Protein AF-A0AAE5H2U1-F1 (afdb_monomer)

pLDDT: mean 84.56, std 8.72, range [48.97, 95.12]

Secondary structure (DSSP, 8-state):
--HHHHHHHHHHHHHHHHHHHHHHHHHHHH-TTS-HHHHHHHHHHHHHHHHHHHHHHHHHHHHHHHHHHHHHHHTT------HHHHHHHHHHHHHHHHHGGG--HHHHHHHHGGGTT-HHHHHHHHHHHHHTT-TTHHHHH---HHHHHHHHHHHHHHHHHHHHHS-GGG--HHHHHHHHHHS---

Organism: Clostridium beijerinckii (NCBI:txid1520)

Solvent-accessible surface area (backbone atoms only — not comparable to full-atom values): 10457 Å² total; per-residue (Å²): 135,54,63,68,57,54,47,50,50,48,50,50,53,50,50,52,52,36,52,51,51,50,52,54,42,51,54,49,69,70,39,88,89,54,56,72,72,56,36,53,53,52,44,52,50,56,51,58,70,44,44,64,59,40,53,50,50,43,53,50,48,48,48,46,46,52,53,50,46,51,49,64,56,58,76,30,64,80,53,76,84,45,75,69,45,54,51,51,51,53,52,41,54,51,48,44,74,73,51,50,57,77,54,49,59,68,59,51,39,63,59,46,56,87,38,75,54,26,52,70,59,47,52,51,50,52,54,52,41,58,73,50,67,38,68,57,55,60,78,66,66,47,76,61,64,62,65,50,52,44,48,55,46,51,54,42,47,51,45,44,48,58,25,50,72,44,62,60,88,73,34,51,60,64,59,42,54,54,51,58,66,72,53,75,90,124

Mean predicted aligned error: 8.65 Å

Sequence (186 aa):
MGYKDQLKQILTQFNLLKDTLKKKIDEISLSQKYSEEYKIELIKKAKEECKATQEQLTNEALKVIEEAKNAILGEKTNASKDQSFDLKLNNTLKILEMVGADLDVEELNSLVQPFKDDYYTLKILRVIFAKGMIKGINEIFGYDTIDSRIKVLDELGRTISHAFFGDIENANTLQVSIALNYISEV

Radius of gyration: 25.33 Å; Cα contacts (8 Å, |Δi|>4): 131; chains: 1; bounding box: 60×33×70 Å

Nearest PDB structures (foldseek):
  6z0c-assembly1_A  TM=2.656E-01  e=3.505E+00  Escherichia coli

Structure (mmCIF, N/CA/C/O backbone):
data_AF-A0AAE5H2U1-F1
#
_entry.id   AF-A0AAE5H2U1-F1
#
loop_
_atom_site.group_PDB
_atom_site.id
_atom_site.type_symbol
_atom_site.label_atom_id
_atom_site.label_alt_id
_atom_site.label_comp_id
_atom_site.label_asym_id
_atom_site.label_entity_id
_atom_site.label_seq_id
_atom_site.pdbx_PDB_ins_code
_atom_site.Cartn_x
_atom_site.Cartn_y
_atom_site.Cartn_z
_atom_site.occupancy
_atom_site.B_iso_or_equiv
_atom_site.auth_seq_id
_atom_site.auth_comp_id
_atom_site.auth_asym_id
_atom_site.auth_atom_id
_atom_site.pdbx_PDB_model_num
ATOM 1 N N . MET A 1 1 ? -2.542 -17.216 -3.509 1.00 59.28 1 MET A N 1
ATOM 2 C CA . MET A 1 1 ? -3.536 -16.173 -3.181 1.00 59.28 1 MET A CA 1
ATOM 3 C C . MET A 1 1 ? -2.912 -14.853 -3.589 1.00 59.28 1 MET A C 1
ATOM 5 O O . MET A 1 1 ? -1.756 -14.657 -3.235 1.00 59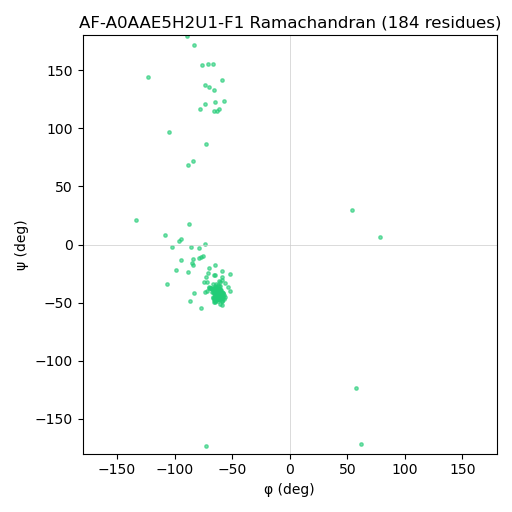.28 1 MET A O 1
ATOM 9 N N . GLY A 1 2 ? -3.580 -14.031 -4.400 1.00 83.00 2 GLY A N 1
ATOM 10 C CA . GLY A 1 2 ? -2.995 -12.761 -4.850 1.00 83.00 2 GLY A CA 1
ATOM 11 C C . GLY A 1 2 ? -2.917 -11.744 -3.707 1.00 83.00 2 GLY A C 1
ATOM 12 O O . GLY A 1 2 ? -3.716 -11.810 -2.771 1.00 83.00 2 GLY A O 1
ATOM 13 N N . TYR A 1 3 ? -2.000 -10.774 -3.787 1.00 87.62 3 TYR A N 1
ATOM 14 C CA . TYR A 1 3 ? -1.877 -9.693 -2.790 1.00 87.62 3 TYR A CA 1
ATOM 15 C C . TYR A 1 3 ? -3.197 -8.914 -2.632 1.00 87.62 3 TYR A C 1
ATOM 17 O O . TYR A 1 3 ? -3.560 -8.509 -1.531 1.00 87.62 3 TYR A O 1
ATOM 25 N N . LYS A 1 4 ? -3.979 -8.771 -3.713 1.00 89.25 4 LYS A N 1
ATOM 26 C CA . LYS A 1 4 ? -5.314 -8.152 -3.689 1.00 89.25 4 LYS A CA 1
ATOM 27 C C . LYS A 1 4 ? -6.288 -8.906 -2.781 1.00 89.25 4 LYS A C 1
ATOM 29 O O . LYS A 1 4 ? -7.047 -8.276 -2.047 1.00 89.25 4 LYS A O 1
ATOM 34 N N . ASP A 1 5 ? -6.260 -10.236 -2.802 1.00 90.69 5 ASP A N 1
ATOM 35 C CA . ASP A 1 5 ? -7.128 -11.062 -1.956 1.00 90.69 5 ASP A CA 1
ATOM 36 C C . ASP A 1 5 ? -6.695 -11.011 -0.493 1.00 90.69 5 ASP A C 1
ATOM 38 O O . ASP A 1 5 ? -7.544 -10.893 0.389 1.00 90.69 5 ASP A O 1
ATOM 42 N N . GLN A 1 6 ? -5.385 -11.023 -0.233 1.00 92.56 6 GLN A N 1
ATOM 43 C CA . GLN A 1 6 ? -4.840 -10.838 1.115 1.00 92.56 6 GLN A CA 1
ATOM 44 C C . GLN A 1 6 ? -5.267 -9.484 1.699 1.00 92.56 6 GLN A C 1
ATOM 46 O O . GLN A 1 6 ? -5.803 -9.421 2.803 1.00 92.56 6 GLN A O 1
ATOM 51 N N . LEU A 1 7 ? -5.143 -8.399 0.929 1.00 92.94 7 LEU A N 1
ATOM 52 C CA . LEU A 1 7 ? -5.573 -7.069 1.366 1.00 92.94 7 LEU A CA 1
ATOM 53 C C . LEU A 1 7 ? -7.090 -6.981 1.596 1.00 92.94 7 LEU A C 1
ATOM 55 O O . LEU A 1 7 ? -7.529 -6.333 2.546 1.00 92.94 7 LEU A O 1
ATOM 59 N N . LYS A 1 8 ? -7.909 -7.661 0.780 1.00 93.06 8 LYS A N 1
ATOM 60 C CA . LYS A 1 8 ? -9.362 -7.769 1.013 1.00 93.06 8 LYS A CA 1
ATOM 61 C C . LYS A 1 8 ? -9.685 -8.517 2.308 1.00 93.06 8 LYS A C 1
ATOM 63 O O . LYS A 1 8 ? -10.607 -8.120 3.024 1.00 93.06 8 LYS A O 1
ATOM 68 N N . GLN A 1 9 ? -8.945 -9.578 2.624 1.00 94.19 9 GLN A N 1
ATOM 69 C CA . GLN A 1 9 ? -9.107 -10.306 3.884 1.00 94.19 9 GLN A CA 1
ATOM 70 C C . GLN A 1 9 ? -8.757 -9.426 5.082 1.00 94.19 9 GLN A C 1
ATOM 72 O O . GLN A 1 9 ? -9.558 -9.332 6.011 1.00 94.19 9 GLN A O 1
ATOM 77 N N . ILE A 1 10 ? -7.631 -8.713 5.024 1.00 94.94 10 ILE A N 1
ATOM 78 C CA . ILE A 1 10 ? -7.216 -7.784 6.081 1.00 94.94 10 ILE A CA 1
ATOM 79 C C . ILE A 1 10 ? -8.256 -6.668 6.259 1.00 94.94 10 ILE A C 1
ATOM 81 O O . ILE A 1 10 ? -8.661 -6.371 7.382 1.00 94.94 10 ILE A O 1
ATOM 85 N N . LEU A 1 11 ? -8.778 -6.099 5.165 1.00 94.56 11 LEU A N 1
ATOM 86 C CA . LEU A 1 11 ? -9.855 -5.105 5.224 1.00 94.56 11 LEU A CA 1
ATOM 87 C C . LEU A 1 11 ? -11.130 -5.668 5.870 1.00 94.56 11 LEU A C 1
ATOM 89 O O . LEU A 1 11 ? -11.796 -4.978 6.640 1.00 94.56 11 LEU A O 1
ATOM 93 N N . THR A 1 12 ? -11.469 -6.924 5.580 1.00 95.06 12 THR A N 1
ATOM 94 C CA . THR A 1 12 ? -12.619 -7.603 6.193 1.00 95.06 12 THR A CA 1
ATOM 95 C C . THR A 1 12 ? -12.417 -7.765 7.699 1.00 95.06 12 THR A C 1
ATOM 97 O O . THR A 1 12 ? -13.312 -7.436 8.473 1.00 95.06 12 THR A O 1
ATOM 100 N N . GLN A 1 13 ? -11.232 -8.202 8.131 1.00 95.00 13 GLN A N 1
ATOM 101 C CA . GLN A 1 13 ? -10.885 -8.323 9.550 1.00 95.00 13 GLN A CA 1
ATOM 102 C C . GLN A 1 13 ? -10.908 -6.966 10.266 1.00 95.00 13 GLN A C 1
ATOM 104 O O . GLN A 1 13 ? -11.438 -6.862 11.371 1.00 95.00 13 GLN A O 1
ATOM 109 N N . PHE A 1 14 ? -10.412 -5.911 9.617 1.00 94.75 14 PHE A N 1
ATOM 110 C CA . PHE A 1 14 ? -10.460 -4.553 10.152 1.00 94.75 14 PHE A CA 1
ATOM 111 C C . PHE A 1 14 ? -11.902 -4.049 10.315 1.00 94.75 14 PHE A C 1
ATOM 113 O O . PHE A 1 14 ? -12.247 -3.490 11.355 1.00 94.75 14 PHE A O 1
ATOM 120 N N . ASN A 1 15 ? -12.773 -4.283 9.327 1.00 93.94 15 ASN A N 1
ATOM 121 C CA . ASN A 1 15 ? -14.193 -3.930 9.434 1.00 93.94 15 ASN A CA 1
ATOM 122 C C . ASN A 1 15 ? -14.888 -4.701 10.568 1.00 93.94 15 ASN A C 1
ATOM 124 O O . ASN A 1 15 ? -15.653 -4.107 11.319 1.00 93.94 15 ASN A O 1
ATOM 128 N N . LEU A 1 16 ? -14.576 -5.988 10.755 1.00 94.69 16 LEU A N 1
ATOM 129 C CA . LEU A 1 16 ? -15.099 -6.768 11.882 1.00 94.69 16 LEU A CA 1
ATOM 130 C C . LEU A 1 16 ? -14.647 -6.205 13.237 1.00 94.69 16 LEU A C 1
ATOM 132 O O . LEU A 1 16 ? -15.455 -6.123 14.165 1.00 94.69 16 LEU A O 1
ATOM 136 N N . LEU A 1 17 ? -13.380 -5.794 13.355 1.00 93.75 17 LEU A N 1
ATOM 137 C CA . LEU A 1 17 ? -12.856 -5.139 14.557 1.00 93.75 17 LEU A CA 1
ATOM 138 C C . LEU A 1 17 ? -13.599 -3.823 14.830 1.00 93.75 17 LEU A C 1
ATOM 140 O O . LEU A 1 17 ? -14.057 -3.594 15.950 1.00 93.75 17 LEU A O 1
ATOM 144 N N . LYS A 1 18 ? -13.785 -3.000 13.790 1.00 93.38 18 LYS A N 1
ATOM 145 C CA . LYS A 1 18 ? -14.539 -1.742 13.848 1.00 93.38 18 LYS A CA 1
ATOM 146 C C . LYS A 1 18 ? -15.987 -1.958 14.298 1.00 93.38 18 LYS A C 1
ATOM 148 O O . LYS A 1 18 ? -16.446 -1.279 15.214 1.00 93.38 18 LYS A O 1
ATOM 153 N N . ASP A 1 19 ? -16.693 -2.914 13.701 1.00 93.38 19 ASP A N 1
ATOM 154 C CA . ASP A 1 19 ? -18.086 -3.221 14.040 1.00 93.38 19 ASP A CA 1
ATOM 155 C C . ASP A 1 19 ? -18.224 -3.768 15.465 1.00 93.38 19 ASP A C 1
ATOM 157 O O . ASP A 1 19 ? -19.176 -3.440 16.176 1.00 93.38 19 ASP A O 1
ATOM 161 N N . THR A 1 20 ? -17.263 -4.583 15.904 1.00 93.25 20 THR A N 1
ATOM 162 C CA . THR A 1 20 ? -17.228 -5.125 17.269 1.00 93.25 20 THR A CA 1
ATOM 163 C C . THR A 1 20 ? -17.025 -4.017 18.293 1.00 93.25 20 THR A C 1
ATOM 165 O O . THR A 1 20 ? -17.753 -3.961 19.287 1.00 93.25 20 THR A O 1
ATOM 168 N N . LEU A 1 21 ? -16.083 -3.102 18.043 1.00 93.38 21 LEU A N 1
ATOM 169 C CA . LEU A 1 21 ? -15.889 -1.948 18.910 1.00 93.38 21 LEU A CA 1
ATOM 170 C C . LEU A 1 21 ? -17.143 -1.074 18.943 1.00 93.38 21 LEU A C 1
ATOM 172 O O . LEU A 1 21 ? -17.578 -0.699 20.026 1.00 93.38 21 LEU A O 1
ATOM 176 N N . LYS A 1 22 ? -17.744 -0.788 17.784 1.00 93.06 22 LYS A N 1
ATOM 177 C CA . LYS A 1 22 ? -18.948 0.041 17.703 1.00 93.06 22 LYS A CA 1
ATOM 178 C C . LYS A 1 22 ? -20.088 -0.533 18.545 1.00 93.06 22 LYS A C 1
ATOM 180 O O . LYS A 1 22 ? -20.652 0.184 19.359 1.00 93.06 22 LYS A O 1
ATOM 185 N N . LYS A 1 23 ? -20.353 -1.840 18.439 1.00 92.88 23 LYS A N 1
ATOM 186 C CA . LYS A 1 23 ? -21.348 -2.522 19.286 1.00 92.88 23 LYS A CA 1
ATOM 187 C C . LYS A 1 23 ? -21.030 -2.387 20.775 1.00 92.88 23 LYS A C 1
ATOM 189 O O . LYS A 1 23 ? -21.919 -2.081 21.560 1.00 92.88 23 LYS A O 1
ATOM 194 N N . LYS A 1 24 ? -19.764 -2.571 21.161 1.00 91.88 24 LYS A N 1
ATOM 195 C CA . LYS A 1 24 ? -19.321 -2.436 22.557 1.00 91.88 24 LYS A CA 1
ATOM 196 C C . LYS A 1 24 ? -19.498 -1.004 23.076 1.00 91.88 24 LYS A C 1
ATOM 198 O O . LYS A 1 24 ? -19.903 -0.818 24.219 1.00 91.88 24 LYS A O 1
ATOM 203 N N . ILE A 1 25 ? -19.228 0.000 22.243 1.00 91.56 25 ILE A N 1
ATOM 204 C CA . ILE A 1 25 ? -19.464 1.412 22.566 1.00 91.56 25 ILE A CA 1
ATOM 205 C C . ILE A 1 25 ? -20.963 1.679 22.717 1.00 91.56 25 ILE A C 1
ATOM 207 O O . ILE A 1 25 ? -21.364 2.226 23.739 1.00 91.56 25 ILE A O 1
ATOM 211 N N . ASP A 1 26 ? -21.789 1.223 21.773 1.00 91.81 26 ASP A N 1
ATOM 212 C CA . ASP A 1 26 ? -23.246 1.382 21.826 1.00 91.81 26 ASP A CA 1
ATOM 213 C C . ASP A 1 26 ? -23.837 0.745 23.103 1.00 91.81 26 ASP A C 1
ATOM 215 O O . ASP A 1 26 ? -24.669 1.354 23.779 1.00 91.81 26 ASP A O 1
ATOM 219 N N . GLU A 1 27 ? -23.362 -0.443 23.497 1.00 92.06 27 GLU A N 1
ATOM 220 C CA . GLU A 1 27 ? -23.742 -1.112 24.752 1.00 92.06 27 GLU A CA 1
ATOM 221 C C . GLU A 1 27 ? -23.362 -0.298 26.001 1.00 92.06 27 GLU A C 1
ATOM 223 O O . GLU A 1 27 ? -24.161 -0.184 26.937 1.00 92.06 27 GLU A O 1
ATOM 228 N N . ILE A 1 28 ? -22.162 0.293 26.026 1.00 90.56 28 ILE A N 1
ATOM 229 C CA . ILE A 1 28 ? -21.710 1.156 27.129 1.00 90.56 28 ILE A CA 1
ATOM 230 C C . ILE A 1 28 ? -22.553 2.437 27.183 1.00 90.56 28 ILE A C 1
ATOM 232 O O . ILE A 1 28 ? -23.012 2.826 28.260 1.00 90.56 28 ILE A O 1
ATOM 236 N N . SER A 1 29 ? -22.794 3.073 26.035 1.00 87.88 29 SER A N 1
ATOM 237 C CA . SER A 1 29 ? -23.540 4.329 25.922 1.00 87.88 29 SER A CA 1
ATOM 238 C C . SER A 1 29 ? -25.001 4.181 26.352 1.00 87.88 29 SER A C 1
ATOM 240 O O . SER A 1 29 ? -25.511 5.027 27.092 1.00 87.88 29 SER A O 1
ATOM 242 N N . LEU A 1 30 ? -25.659 3.085 25.954 1.00 90.88 30 LEU A N 1
ATOM 243 C CA . LEU A 1 30 ? -27.058 2.787 26.291 1.00 90.88 30 LEU A CA 1
ATOM 244 C C . LEU A 1 30 ? -27.247 2.237 27.715 1.00 90.88 30 LEU A C 1
ATOM 246 O O . LEU A 1 30 ? -28.376 2.164 28.206 1.00 90.88 30 LEU A O 1
ATOM 250 N N . SER A 1 31 ? -26.168 1.858 28.404 1.00 86.75 31 SER A N 1
ATOM 251 C CA . SER A 1 31 ? -26.242 1.342 29.769 1.00 86.75 31 SER A CA 1
ATOM 252 C C . SER A 1 31 ? -26.736 2.410 30.750 1.00 86.75 31 SER A C 1
ATOM 254 O O . SER A 1 31 ? -26.108 3.451 30.942 1.00 86.75 31 SER A O 1
ATOM 256 N N . GLN A 1 32 ? -27.829 2.118 31.456 1.00 85.69 32 GLN A N 1
ATOM 257 C CA . GLN A 1 32 ? -28.314 2.940 32.576 1.00 85.69 32 GLN A CA 1
ATOM 258 C C . GLN A 1 32 ? -27.536 2.697 33.882 1.00 85.69 32 GLN A C 1
ATOM 260 O O . GLN A 1 32 ? -27.812 3.331 34.895 1.00 85.69 32 GLN A O 1
ATOM 265 N N . LYS A 1 33 ? -26.577 1.761 33.885 1.00 83.31 33 LYS A N 1
ATOM 266 C CA . LYS A 1 33 ? -25.847 1.341 35.094 1.00 83.31 33 LYS A CA 1
ATOM 267 C C . LYS A 1 33 ? -24.665 2.245 35.449 1.00 83.31 33 LYS A C 1
ATOM 269 O O . LYS A 1 33 ? -24.102 2.092 36.528 1.00 83.31 33 LYS A O 1
ATOM 274 N N . TYR A 1 34 ? -24.256 3.129 34.543 1.00 85.31 34 TYR A N 1
ATOM 275 C CA . TYR A 1 34 ? -23.007 3.880 34.640 1.00 85.31 34 TYR A CA 1
ATOM 276 C C . TYR A 1 34 ? -23.262 5.384 34.584 1.00 85.31 34 TYR A C 1
ATOM 278 O O . TYR A 1 34 ? -24.139 5.833 33.845 1.00 85.31 34 TYR A O 1
ATOM 286 N N . SER A 1 35 ? -22.473 6.157 35.335 1.00 88.62 35 SER A N 1
ATOM 287 C CA . SER A 1 35 ? -22.395 7.607 35.146 1.00 88.62 35 SER A CA 1
ATOM 288 C C . SER A 1 35 ? -21.762 7.930 33.791 1.00 88.62 35 SER A C 1
ATOM 290 O O . SER A 1 35 ? -20.991 7.134 33.251 1.00 88.62 35 SER A O 1
ATOM 292 N N . GLU A 1 36 ? -22.057 9.109 33.248 1.00 88.38 36 GLU A N 1
ATOM 293 C CA . GLU A 1 36 ? -21.507 9.540 31.956 1.00 88.38 36 GLU A CA 1
ATOM 294 C C . GLU A 1 36 ? -19.970 9.591 31.956 1.00 88.38 36 GLU A C 1
ATOM 296 O O . GLU A 1 36 ? -19.332 9.138 31.009 1.00 88.38 36 GLU A O 1
ATOM 301 N N . GLU A 1 37 ? -19.361 10.034 33.057 1.00 88.69 37 GLU A N 1
ATOM 302 C CA . GLU A 1 37 ? -17.902 10.046 33.232 1.00 88.69 37 GLU A CA 1
ATOM 303 C C . GLU A 1 37 ? -17.305 8.634 33.147 1.00 88.69 37 GLU A C 1
ATOM 305 O O . GLU A 1 37 ? -16.317 8.409 32.449 1.00 88.69 37 GLU A O 1
ATOM 310 N N . TYR A 1 38 ? -17.946 7.652 33.786 1.00 89.50 38 TYR A N 1
ATOM 311 C CA . TYR A 1 38 ? -17.471 6.271 33.769 1.00 89.50 38 TYR A CA 1
ATOM 312 C C . TYR A 1 38 ? -17.676 5.595 32.404 1.00 89.50 38 TYR A C 1
ATOM 314 O O . TYR A 1 38 ? -16.846 4.793 31.977 1.00 89.50 38 TYR A O 1
ATOM 322 N N . LYS A 1 39 ? -18.735 5.953 31.663 1.00 89.31 39 LYS A N 1
ATOM 323 C CA . LYS A 1 39 ? -18.927 5.492 30.276 1.00 89.31 39 LYS A CA 1
ATOM 324 C C . LYS A 1 39 ? -17.778 5.937 29.372 1.00 89.31 39 LYS A C 1
ATOM 326 O O . LYS A 1 39 ? -17.291 5.131 28.582 1.00 89.31 39 LYS A O 1
ATOM 331 N N . ILE A 1 40 ? -17.311 7.180 29.512 1.00 90.06 40 ILE A N 1
ATOM 332 C CA . ILE A 1 40 ? -16.175 7.705 28.738 1.00 90.06 40 ILE A CA 1
ATOM 333 C C . ILE A 1 40 ? -14.904 6.888 29.015 1.00 90.06 40 ILE A C 1
ATOM 335 O O . ILE A 1 40 ? -14.202 6.510 28.073 1.00 90.06 40 ILE A O 1
ATOM 339 N N . GLU A 1 41 ? -14.622 6.558 30.278 1.00 91.44 41 GLU A N 1
ATOM 340 C CA . GLU A 1 41 ? -13.467 5.720 30.633 1.00 91.44 41 GLU A CA 1
ATOM 341 C C . GLU A 1 41 ? -13.570 4.302 30.059 1.00 91.44 41 GLU A C 1
ATOM 343 O O . GLU A 1 41 ? -12.594 3.776 29.518 1.00 91.44 41 GLU A O 1
ATOM 348 N N . LEU A 1 42 ? -14.757 3.690 30.120 1.00 90.94 42 LEU A N 1
ATOM 349 C CA . LEU A 1 42 ? -14.998 2.362 29.552 1.00 90.94 42 LEU A CA 1
ATOM 350 C C . LEU A 1 42 ? -14.834 2.349 28.027 1.00 90.94 42 LEU A C 1
ATOM 352 O O . LEU A 1 42 ? -14.226 1.421 27.489 1.00 90.94 42 LEU A O 1
ATOM 356 N N . ILE A 1 43 ? -15.322 3.381 27.332 1.00 91.06 43 ILE A N 1
ATOM 357 C CA . ILE A 1 43 ? -15.133 3.546 25.883 1.00 91.06 43 ILE A CA 1
ATOM 358 C C . ILE A 1 43 ? -13.644 3.688 25.561 1.00 91.06 43 ILE A C 1
ATOM 360 O O . ILE A 1 43 ? -13.142 3.016 24.659 1.00 91.06 43 ILE A O 1
ATOM 364 N N . LYS A 1 44 ? -12.910 4.509 26.321 1.00 91.00 44 LYS A N 1
ATOM 365 C CA . LYS A 1 44 ? -11.463 4.672 26.139 1.00 91.00 44 LYS A CA 1
ATOM 366 C C . LYS A 1 44 ? -10.726 3.342 26.299 1.00 91.00 44 LYS A C 1
ATOM 368 O O . LYS A 1 44 ? -9.918 2.990 25.442 1.00 91.00 44 LYS A O 1
ATOM 373 N N . LYS A 1 45 ? -11.055 2.568 27.334 1.00 91.94 45 LYS A N 1
ATOM 374 C CA . LYS A 1 45 ? -10.467 1.243 27.558 1.00 91.94 45 LYS A CA 1
ATOM 375 C C . LYS A 1 45 ? -10.793 0.269 26.421 1.00 91.94 45 LYS A C 1
ATOM 377 O O . LYS A 1 45 ? -9.912 -0.446 25.957 1.00 91.94 45 LYS A O 1
ATOM 382 N N . ALA A 1 46 ? -12.030 0.275 25.921 1.00 90.75 46 ALA A N 1
ATOM 383 C CA . ALA A 1 46 ? -12.424 -0.555 24.783 1.00 90.75 46 ALA A CA 1
ATOM 384 C C . ALA A 1 46 ? -11.636 -0.210 23.503 1.00 90.75 46 ALA A C 1
ATOM 386 O O . ALA A 1 46 ? -11.245 -1.115 22.764 1.00 90.75 46 ALA A O 1
ATOM 387 N N . LYS A 1 47 ? -11.353 1.080 23.264 1.00 90.44 47 LYS A N 1
ATOM 388 C CA . LYS A 1 47 ? -10.476 1.526 22.167 1.00 90.44 47 LYS A CA 1
ATOM 389 C C . LYS A 1 47 ? -9.036 1.052 22.359 1.00 90.44 47 LYS A C 1
ATOM 391 O O . LYS A 1 47 ? -8.434 0.540 21.419 1.00 90.44 47 LYS A O 1
ATOM 396 N N . GLU A 1 48 ? -8.492 1.187 23.567 1.00 90.44 48 GLU A N 1
ATOM 397 C CA . GLU A 1 48 ? -7.133 0.734 23.896 1.00 90.44 48 GLU A CA 1
ATOM 398 C C . GLU A 1 48 ? -6.965 -0.781 23.700 1.00 90.44 48 GLU A C 1
ATOM 400 O O . GLU A 1 48 ? -5.959 -1.213 23.141 1.00 90.44 48 GLU A O 1
ATOM 405 N N . GLU A 1 49 ? -7.972 -1.582 24.061 1.00 90.00 49 GLU A N 1
ATOM 406 C CA . GLU A 1 49 ? -7.985 -3.036 23.840 1.00 90.00 49 GLU A CA 1
ATOM 407 C C . GLU A 1 49 ? -7.921 -3.413 22.348 1.00 90.00 49 GLU A C 1
ATOM 409 O O . GLU A 1 49 ? -7.332 -4.433 21.993 1.00 90.00 49 GLU A O 1
ATOM 414 N N . CYS A 1 50 ? -8.485 -2.588 21.459 1.00 91.44 50 CYS A N 1
ATOM 415 C CA . CYS A 1 50 ? -8.461 -2.831 20.013 1.00 91.44 50 CYS A CA 1
ATOM 416 C C . CYS A 1 50 ? -7.170 -2.348 19.338 1.00 91.44 50 CYS A C 1
ATOM 418 O O . CYS A 1 50 ? -6.871 -2.779 18.222 1.00 91.44 50 CYS A O 1
ATOM 420 N N . LYS A 1 51 ? -6.400 -1.475 19.997 1.00 90.81 51 LYS A N 1
ATOM 421 C CA . LYS A 1 51 ? -5.245 -0.791 19.404 1.00 90.81 51 LYS A CA 1
ATOM 422 C C . LYS A 1 51 ? -4.163 -1.760 18.927 1.00 90.81 51 LYS A C 1
ATOM 424 O O . LYS A 1 51 ? -3.647 -1.601 17.827 1.00 90.81 51 LYS A O 1
ATOM 429 N N . ALA A 1 52 ? -3.862 -2.794 19.713 1.00 90.88 52 ALA A N 1
ATOM 430 C CA . ALA A 1 52 ? -2.858 -3.793 19.342 1.00 90.88 52 ALA A CA 1
ATOM 431 C C . ALA A 1 52 ? -3.252 -4.556 18.063 1.00 90.88 52 ALA A C 1
ATOM 433 O O . ALA A 1 52 ? -2.446 -4.709 17.147 1.00 90.88 52 ALA A O 1
ATOM 434 N N . THR A 1 53 ? -4.516 -4.977 17.965 1.00 92.75 53 THR A N 1
ATOM 435 C CA . THR A 1 53 ? -5.047 -5.663 16.777 1.00 92.75 53 THR A CA 1
ATOM 436 C C . THR A 1 53 ? -5.087 -4.731 15.566 1.00 92.75 53 THR A C 1
ATOM 438 O O . THR A 1 53 ? -4.735 -5.135 14.461 1.00 92.75 53 THR A O 1
ATOM 441 N N . GLN A 1 54 ? -5.476 -3.470 15.764 1.00 92.69 54 GLN A N 1
ATOM 442 C CA . GLN A 1 54 ? -5.464 -2.434 14.731 1.00 92.69 54 GLN A CA 1
ATOM 443 C C . GLN A 1 54 ? -4.050 -2.220 14.165 1.00 92.69 54 GLN A C 1
ATOM 445 O O . GLN A 1 54 ? -3.863 -2.236 12.947 1.00 92.69 54 GLN A O 1
ATOM 450 N N . GLU A 1 55 ? -3.044 -2.072 15.030 1.00 92.44 55 GLU A N 1
ATOM 451 C CA . GLU A 1 55 ? -1.638 -1.940 14.630 1.00 92.44 55 GLU A CA 1
ATOM 452 C C . GLU A 1 55 ? -1.143 -3.185 13.883 1.00 92.44 55 GLU A C 1
ATOM 454 O O . GLU A 1 55 ? -0.492 -3.060 12.844 1.00 92.44 55 GLU A O 1
ATOM 459 N N . GLN A 1 56 ? -1.499 -4.384 14.352 1.00 94.12 56 GLN A N 1
ATOM 460 C CA . GLN A 1 56 ? -1.153 -5.637 13.682 1.00 94.12 56 GLN A CA 1
ATOM 461 C C . GLN A 1 56 ? -1.708 -5.691 12.252 1.00 94.12 56 GLN A C 1
ATOM 463 O O . GLN A 1 56 ? -0.942 -5.913 11.316 1.00 94.12 56 GLN A O 1
ATOM 468 N N . LEU A 1 57 ? -3.009 -5.436 12.072 1.00 94.19 57 LEU A N 1
ATOM 469 C CA . LEU A 1 57 ? -3.656 -5.443 10.754 1.00 94.19 57 LEU A CA 1
ATOM 470 C C . LEU A 1 57 ? -3.061 -4.384 9.818 1.00 94.19 57 LEU A C 1
ATOM 472 O O . LEU A 1 57 ? -2.914 -4.616 8.619 1.00 94.19 57 LEU A O 1
ATOM 476 N N . THR A 1 58 ? -2.687 -3.226 10.364 1.00 92.69 58 THR A N 1
ATOM 477 C CA . THR A 1 58 ? -2.043 -2.155 9.593 1.00 92.69 58 THR A CA 1
ATOM 478 C C . THR A 1 58 ? -0.676 -2.586 9.083 1.00 92.69 58 THR A C 1
ATOM 480 O O . THR A 1 58 ? -0.389 -2.465 7.893 1.00 92.69 58 THR A O 1
ATOM 483 N N . ASN A 1 59 ? 0.158 -3.130 9.968 1.00 94.31 59 ASN A N 1
ATOM 484 C CA . ASN A 1 59 ? 1.494 -3.594 9.613 1.00 94.31 59 ASN A CA 1
ATOM 485 C C . ASN A 1 59 ? 1.444 -4.756 8.616 1.00 94.31 59 ASN A C 1
ATOM 487 O O . ASN A 1 59 ? 2.250 -4.804 7.689 1.00 94.31 59 ASN A O 1
ATOM 491 N N . GLU A 1 60 ? 0.480 -5.664 8.767 1.00 94.75 60 GLU A N 1
ATOM 492 C CA . GLU A 1 60 ? 0.264 -6.765 7.830 1.00 94.75 60 GLU A CA 1
ATOM 493 C C . GLU A 1 60 ? -0.125 -6.250 6.438 1.00 94.75 60 GLU A C 1
ATOM 495 O O . GLU A 1 60 ? 0.478 -6.653 5.444 1.00 94.75 60 GLU A O 1
ATOM 500 N N . ALA A 1 61 ? -1.051 -5.289 6.354 1.00 94.00 61 ALA A N 1
ATOM 501 C CA . ALA A 1 61 ? -1.446 -4.691 5.081 1.00 94.00 61 ALA A CA 1
ATOM 502 C C . ALA A 1 61 ? -0.277 -3.980 4.380 1.00 94.00 61 ALA A C 1
ATOM 504 O O . ALA A 1 61 ? -0.070 -4.157 3.178 1.00 94.00 61 ALA A O 1
ATOM 505 N N . LEU A 1 62 ? 0.511 -3.200 5.126 1.00 94.31 62 LEU A N 1
ATOM 506 C CA . LEU A 1 62 ? 1.689 -2.519 4.583 1.00 94.31 62 LEU A CA 1
ATOM 507 C C . LEU A 1 62 ? 2.754 -3.511 4.117 1.00 94.31 62 LEU A C 1
ATOM 509 O O . LEU A 1 62 ? 3.355 -3.314 3.064 1.00 94.31 62 LEU A O 1
ATOM 513 N N . LYS A 1 63 ? 2.942 -4.613 4.845 1.00 95.12 63 LYS A N 1
ATOM 514 C CA . LYS A 1 63 ? 3.857 -5.678 4.441 1.00 95.12 63 LYS A CA 1
ATOM 515 C C . LYS A 1 63 ? 3.432 -6.319 3.118 1.00 95.12 63 LYS A C 1
ATOM 517 O O . LYS A 1 63 ? 4.273 -6.472 2.239 1.00 95.12 63 LYS A O 1
ATOM 522 N N . VAL A 1 64 ? 2.144 -6.625 2.941 1.00 94.12 64 VAL A N 1
ATOM 523 C CA . VAL A 1 64 ? 1.621 -7.170 1.674 1.00 94.12 64 VAL A CA 1
ATOM 524 C C . VAL A 1 64 ? 1.851 -6.197 0.510 1.00 94.12 64 VAL A C 1
ATOM 526 O O . VAL A 1 64 ? 2.197 -6.617 -0.593 1.00 94.12 64 VAL A O 1
ATOM 529 N N . ILE A 1 65 ? 1.712 -4.888 0.744 1.00 92.69 65 ILE A N 1
ATOM 530 C CA . ILE A 1 65 ? 2.010 -3.859 -0.263 1.00 92.69 65 ILE A CA 1
ATOM 531 C C . ILE A 1 65 ? 3.498 -3.849 -0.631 1.00 92.69 65 ILE A C 1
ATOM 533 O O . ILE A 1 65 ? 3.830 -3.789 -1.815 1.00 92.69 65 ILE A O 1
ATOM 537 N N . GLU A 1 66 ? 4.399 -3.927 0.350 1.00 91.56 66 GLU A N 1
ATOM 538 C CA . GLU A 1 66 ? 5.842 -4.016 0.088 1.00 91.56 66 GLU A CA 1
ATOM 539 C C . GLU A 1 66 ? 6.212 -5.296 -0.671 1.00 91.56 66 GLU A C 1
ATOM 541 O O . GLU A 1 66 ? 6.985 -5.250 -1.627 1.00 91.56 66 GLU A O 1
ATOM 546 N N . GLU A 1 67 ? 5.627 -6.437 -0.309 1.00 91.00 67 GLU A N 1
ATOM 547 C CA . GLU A 1 67 ? 5.815 -7.701 -1.028 1.00 91.00 67 GLU A CA 1
ATOM 548 C C . GLU A 1 67 ? 5.339 -7.596 -2.485 1.00 91.00 67 GLU A C 1
ATOM 550 O O . GLU A 1 67 ? 6.058 -8.011 -3.396 1.00 91.00 67 GLU A O 1
ATOM 555 N N . ALA A 1 68 ? 4.184 -6.966 -2.729 1.00 89.62 68 ALA A N 1
ATOM 556 C CA . ALA A 1 68 ? 3.677 -6.718 -4.077 1.00 89.62 68 ALA A CA 1
ATOM 557 C C . ALA A 1 68 ? 4.605 -5.795 -4.889 1.00 89.62 68 ALA A C 1
ATOM 559 O O . ALA A 1 68 ? 4.888 -6.076 -6.054 1.00 89.62 68 ALA A O 1
ATOM 560 N N . LYS A 1 69 ? 5.137 -4.726 -4.278 1.00 88.88 69 LYS A N 1
ATOM 561 C CA . LYS A 1 69 ? 6.125 -3.842 -4.923 1.00 88.88 69 LYS A CA 1
ATOM 562 C C . LYS A 1 69 ? 7.405 -4.591 -5.285 1.00 88.88 69 LYS A C 1
ATOM 564 O O . LYS A 1 69 ? 7.907 -4.440 -6.397 1.00 88.88 69 LYS A O 1
ATOM 569 N N . ASN A 1 70 ? 7.906 -5.425 -4.380 1.00 86.19 70 ASN A N 1
ATOM 570 C CA . ASN A 1 70 ? 9.101 -6.228 -4.621 1.00 86.19 70 ASN A CA 1
ATOM 571 C C . ASN A 1 70 ? 8.888 -7.263 -5.731 1.00 86.19 70 ASN A C 1
ATOM 573 O O . ASN A 1 70 ? 9.786 -7.460 -6.544 1.00 86.19 70 ASN A O 1
ATOM 577 N N . ALA A 1 71 ? 7.704 -7.876 -5.816 1.00 85.19 71 ALA A N 1
ATOM 578 C CA . ALA A 1 71 ? 7.363 -8.783 -6.910 1.00 85.19 71 ALA A CA 1
ATOM 579 C C . ALA A 1 71 ? 7.377 -8.064 -8.270 1.00 85.19 71 ALA A C 1
ATOM 581 O O . ALA A 1 71 ? 8.015 -8.540 -9.206 1.00 85.19 71 ALA A O 1
ATOM 582 N N . ILE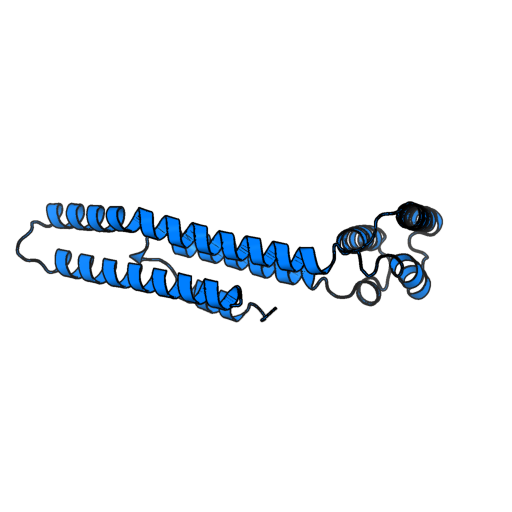 A 1 72 ? 6.769 -6.874 -8.349 1.00 82.38 72 ILE A N 1
ATOM 583 C CA . ILE A 1 72 ? 6.762 -6.032 -9.557 1.00 82.38 72 ILE A CA 1
ATOM 584 C C . ILE A 1 72 ? 8.185 -5.642 -9.985 1.00 82.38 72 ILE A C 1
ATOM 586 O O . ILE A 1 72 ? 8.507 -5.665 -11.171 1.00 82.38 72 ILE A O 1
ATOM 590 N N . LEU A 1 73 ? 9.047 -5.282 -9.032 1.00 78.31 73 LEU A N 1
ATOM 591 C CA . LEU A 1 73 ? 10.450 -4.964 -9.314 1.00 78.31 73 LEU A CA 1
ATOM 592 C C . LEU A 1 73 ? 11.242 -6.208 -9.751 1.00 78.31 73 LEU A C 1
ATOM 594 O O . LEU A 1 73 ? 12.074 -6.122 -10.655 1.00 78.31 73 LEU A O 1
ATOM 598 N N . GLY A 1 74 ? 10.943 -7.364 -9.152 1.00 72.31 74 GLY A N 1
ATOM 599 C CA . GLY A 1 74 ? 11.561 -8.654 -9.454 1.00 72.31 74 GLY A CA 1
ATOM 600 C C . GLY A 1 74 ? 11.282 -9.175 -10.868 1.00 72.31 74 GLY A C 1
ATOM 601 O O . GLY A 1 74 ? 12.113 -9.894 -11.423 1.00 72.31 74 GLY A O 1
ATOM 602 N N . GLU A 1 75 ? 10.164 -8.776 -11.490 1.00 68.81 75 GLU A N 1
ATOM 603 C CA . GLU A 1 75 ? 9.798 -9.146 -12.870 1.00 68.81 75 GLU A CA 1
ATOM 604 C C . GLU A 1 75 ? 10.854 -8.712 -13.913 1.00 68.81 75 GLU A C 1
ATOM 606 O O . GLU A 1 75 ? 10.925 -9.311 -14.986 1.00 68.81 75 GLU A O 1
ATOM 611 N N . LYS A 1 76 ? 11.695 -7.701 -13.624 1.00 61.72 76 LYS A N 1
ATOM 612 C CA . LYS A 1 76 ? 12.644 -7.108 -14.594 1.00 61.72 76 LYS A CA 1
ATOM 613 C C . LYS A 1 76 ? 14.076 -6.897 -14.079 1.00 61.72 76 LYS A C 1
ATOM 615 O O . LYS A 1 76 ? 14.824 -6.089 -14.627 1.00 61.72 76 LYS A O 1
ATOM 620 N N . THR A 1 77 ? 14.484 -7.614 -13.034 1.00 58.00 77 THR A N 1
ATOM 621 C CA . THR A 1 77 ? 15.864 -7.571 -12.503 1.00 58.00 77 THR A CA 1
ATOM 622 C C . THR A 1 77 ? 16.787 -8.666 -13.042 1.00 58.00 77 THR A C 1
ATOM 624 O O . THR A 1 77 ? 17.936 -8.752 -12.621 1.00 58.00 77 THR A O 1
ATOM 627 N N . ASN A 1 78 ? 16.334 -9.487 -13.993 1.00 55.12 78 ASN A N 1
ATOM 628 C CA . ASN A 1 78 ? 17.077 -10.665 -14.464 1.00 55.12 78 ASN A CA 1
ATOM 629 C C . ASN A 1 78 ? 18.076 -10.388 -15.605 1.00 55.12 78 ASN A C 1
ATOM 631 O O . ASN A 1 78 ? 18.508 -11.323 -16.280 1.00 55.12 78 ASN A O 1
ATOM 635 N N . ALA A 1 79 ? 18.467 -9.134 -15.843 1.00 60.97 79 ALA A N 1
ATOM 636 C CA . ALA A 1 79 ? 19.544 -8.847 -16.785 1.00 60.97 79 ALA A CA 1
ATOM 637 C C . ALA A 1 79 ? 20.898 -9.227 -16.162 1.00 60.97 79 ALA A C 1
ATOM 639 O O . ALA A 1 79 ? 21.281 -8.709 -15.112 1.00 60.97 79 ALA A O 1
ATOM 640 N N . SER A 1 80 ? 21.634 -10.136 -16.810 1.00 64.38 80 SER A N 1
ATOM 641 C CA . SER A 1 80 ? 23.009 -10.452 -16.417 1.00 64.38 80 SER A CA 1
ATOM 642 C C . SER A 1 80 ? 23.895 -9.225 -16.649 1.00 64.38 80 SER A C 1
ATOM 644 O O . SER A 1 80 ? 24.066 -8.783 -17.785 1.00 64.38 80 SER A O 1
ATOM 646 N N . LYS A 1 81 ? 24.427 -8.653 -15.564 1.00 72.44 81 LYS A N 1
ATOM 647 C CA . LYS A 1 81 ? 25.327 -7.489 -15.590 1.00 72.44 81 LYS A CA 1
ATOM 648 C C . LYS A 1 81 ? 26.773 -7.950 -15.741 1.00 72.44 81 LYS A C 1
ATOM 650 O O . LYS A 1 81 ? 27.553 -7.911 -14.794 1.00 72.44 81 LYS A O 1
ATOM 655 N N . ASP A 1 82 ? 27.082 -8.484 -16.914 1.00 77.44 82 ASP A N 1
ATOM 656 C CA . ASP A 1 82 ? 28.427 -8.921 -17.281 1.00 77.44 82 ASP A CA 1
ATOM 657 C C . ASP A 1 82 ? 29.249 -7.783 -17.924 1.00 77.44 82 ASP A C 1
ATOM 659 O O . ASP A 1 82 ? 28.770 -6.668 -18.130 1.00 77.44 82 ASP A O 1
ATOM 663 N N . GLN A 1 83 ? 30.505 -8.058 -18.291 1.00 77.19 83 GLN A N 1
ATOM 664 C CA . GLN A 1 83 ? 31.344 -7.073 -18.991 1.00 77.19 83 GLN A CA 1
ATOM 665 C C .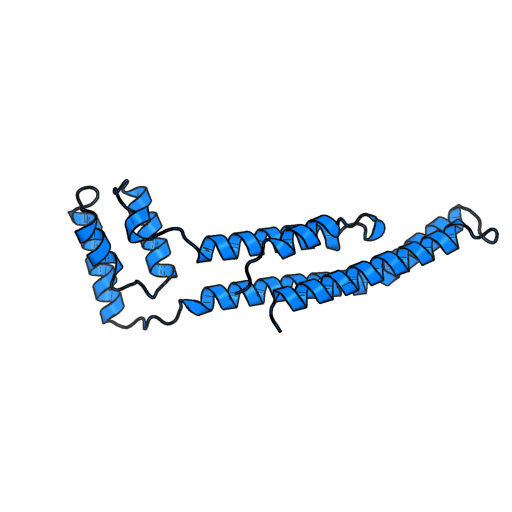 GLN A 1 83 ? 30.737 -6.590 -20.320 1.00 77.19 83 GLN A C 1
ATOM 667 O O . GLN A 1 83 ? 31.016 -5.471 -20.750 1.00 77.19 83 GLN A O 1
ATOM 672 N N . SER A 1 84 ? 29.915 -7.407 -20.990 1.00 81.44 84 SER A N 1
ATOM 673 C CA . SER A 1 84 ? 29.245 -7.004 -22.229 1.00 81.44 84 SER A CA 1
ATOM 674 C C . SER A 1 84 ? 28.184 -5.941 -21.952 1.00 81.44 84 SER A C 1
ATOM 676 O O . SER A 1 84 ? 28.038 -5.002 -22.735 1.00 81.44 84 SER A O 1
ATOM 678 N N . PHE A 1 85 ? 27.472 -6.057 -20.832 1.00 83.94 85 PHE A N 1
ATOM 679 C CA . PHE A 1 85 ? 26.505 -5.070 -20.368 1.00 83.94 85 PHE A CA 1
ATOM 680 C C . PHE A 1 85 ? 27.155 -3.701 -20.123 1.00 83.94 85 PHE A C 1
ATOM 682 O O . PHE A 1 85 ? 26.709 -2.703 -20.694 1.00 83.94 85 PHE A O 1
ATOM 689 N N . ASP A 1 86 ? 28.250 -3.658 -19.358 1.00 83.00 86 ASP A N 1
ATOM 690 C CA . ASP A 1 86 ? 28.960 -2.409 -19.045 1.00 83.00 86 ASP A CA 1
ATOM 691 C C . ASP A 1 86 ? 29.520 -1.733 -20.304 1.00 83.00 86 ASP A C 1
ATOM 693 O O . ASP A 1 86 ? 29.436 -0.512 -20.461 1.00 83.00 86 ASP A O 1
ATOM 697 N N . LEU A 1 87 ? 30.046 -2.521 -21.249 1.00 86.31 87 LEU A N 1
ATOM 698 C CA . LEU A 1 87 ? 30.510 -2.009 -22.540 1.00 86.31 87 LEU A CA 1
ATOM 699 C C . LEU A 1 87 ? 29.367 -1.391 -23.354 1.00 86.31 87 LEU A C 1
ATOM 701 O O . LEU A 1 87 ? 29.530 -0.307 -23.914 1.00 86.31 87 LEU A O 1
ATOM 705 N N . LYS A 1 88 ? 28.201 -2.045 -23.406 1.00 86.31 88 LYS A N 1
ATOM 706 C CA . LYS A 1 88 ? 27.020 -1.513 -24.106 1.00 86.31 88 LYS A CA 1
ATOM 707 C C . LYS A 1 88 ? 26.520 -0.226 -23.455 1.00 86.31 88 LYS A C 1
ATOM 709 O O . LYS A 1 88 ? 26.165 0.707 -24.176 1.00 86.31 88 LYS A O 1
ATOM 714 N N . LEU A 1 89 ? 26.524 -0.148 -22.123 1.00 86.19 89 LEU A N 1
ATOM 715 C CA . LEU A 1 89 ? 26.121 1.055 -21.392 1.00 86.19 89 LEU A CA 1
ATOM 716 C C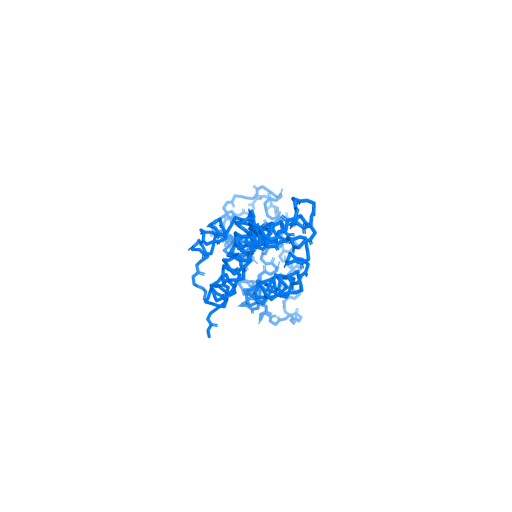 . LEU A 1 89 ? 27.079 2.216 -21.670 1.00 86.19 89 LEU A C 1
ATOM 718 O O . LEU A 1 89 ? 26.628 3.293 -22.051 1.00 86.19 89 LEU A O 1
ATOM 722 N N . ASN A 1 90 ? 28.389 1.985 -21.581 1.00 86.12 90 ASN A N 1
ATOM 723 C CA . ASN A 1 90 ? 29.396 3.004 -21.886 1.00 86.12 90 ASN A CA 1
ATOM 724 C C . ASN A 1 90 ? 29.308 3.494 -23.334 1.00 86.12 90 ASN A C 1
ATOM 726 O O . ASN A 1 90 ? 29.373 4.697 -23.579 1.00 86.12 90 ASN A O 1
ATOM 730 N N . ASN A 1 91 ? 29.114 2.585 -24.293 1.00 86.19 91 ASN A N 1
ATOM 731 C CA . ASN A 1 91 ? 28.924 2.961 -25.693 1.00 86.19 91 ASN A CA 1
ATOM 732 C C . ASN A 1 91 ? 27.662 3.812 -25.877 1.00 86.19 91 ASN A C 1
ATOM 734 O O . ASN A 1 91 ? 27.706 4.819 -26.576 1.00 86.19 91 ASN A O 1
ATOM 738 N N . THR A 1 92 ? 26.567 3.448 -25.208 1.00 86.12 92 THR A N 1
ATOM 739 C CA . THR A 1 92 ? 25.307 4.202 -25.250 1.00 86.12 92 THR A CA 1
ATOM 740 C C . THR A 1 92 ? 25.480 5.610 -24.686 1.00 86.12 92 THR A C 1
ATOM 742 O O . THR A 1 92 ? 25.113 6.580 -25.342 1.00 86.12 92 THR A O 1
ATOM 745 N N . LEU A 1 93 ? 26.101 5.741 -23.510 1.00 85.12 93 LEU A N 1
ATOM 746 C CA . LEU A 1 93 ? 26.385 7.039 -22.893 1.00 85.12 93 LEU A CA 1
ATOM 747 C C . LEU A 1 93 ? 27.285 7.907 -23.778 1.00 85.12 93 LEU A C 1
ATOM 749 O O . LEU A 1 93 ? 26.991 9.079 -23.981 1.00 85.12 93 LEU A O 1
ATOM 753 N N . LYS A 1 94 ? 28.323 7.321 -24.381 1.00 85.81 94 LYS A N 1
ATOM 754 C CA . LYS A 1 94 ? 29.232 8.042 -25.277 1.00 85.81 94 LYS A CA 1
ATOM 755 C C . LYS A 1 94 ? 28.543 8.526 -26.555 1.00 85.81 94 LYS A C 1
ATOM 757 O O . LYS A 1 94 ? 28.814 9.632 -27.010 1.00 85.81 94 LYS A O 1
ATOM 762 N N . ILE A 1 95 ? 27.642 7.728 -27.133 1.00 83.69 95 ILE A N 1
ATOM 763 C CA . ILE A 1 95 ? 26.854 8.145 -28.304 1.00 83.69 95 ILE A CA 1
ATOM 764 C C . ILE A 1 95 ? 25.936 9.317 -27.937 1.00 83.69 95 ILE A C 1
ATOM 766 O O . ILE A 1 95 ? 25.859 10.282 -28.692 1.00 83.69 95 ILE A O 1
ATOM 770 N N . LEU A 1 96 ? 25.316 9.293 -26.755 1.00 81.38 96 LEU A N 1
ATOM 771 C CA . LEU A 1 96 ? 24.507 10.415 -26.263 1.00 81.38 96 LEU A CA 1
ATOM 772 C C . LEU A 1 96 ? 25.338 11.678 -26.033 1.00 81.38 96 LEU A C 1
ATOM 774 O O . LEU A 1 96 ? 24.869 12.767 -26.339 1.00 81.38 96 LEU A O 1
ATOM 778 N N . GLU A 1 97 ? 26.559 11.554 -25.515 1.00 81.81 97 GLU A N 1
ATOM 779 C CA . GLU A 1 97 ? 27.472 12.693 -25.358 1.00 81.81 97 GLU A CA 1
ATOM 780 C C . GLU A 1 97 ? 27.900 13.288 -26.707 1.00 81.81 97 GLU A C 1
ATOM 782 O O . GLU A 1 97 ? 28.082 14.499 -26.812 1.00 81.81 97 GLU A O 1
ATOM 787 N N . MET A 1 98 ? 28.069 12.448 -27.734 1.00 81.50 98 MET A N 1
ATOM 788 C CA . MET A 1 98 ? 28.546 12.868 -29.055 1.00 81.50 98 MET A CA 1
ATOM 789 C C . MET A 1 98 ? 27.444 13.423 -29.964 1.00 81.50 98 MET A C 1
ATOM 791 O O . MET A 1 98 ? 27.695 14.387 -30.681 1.00 81.50 98 MET A O 1
ATOM 795 N N . VAL A 1 99 ? 26.263 12.799 -29.973 1.00 79.12 99 VAL A N 1
ATOM 796 C CA . VAL A 1 99 ? 25.164 13.109 -30.908 1.00 79.12 99 VAL A CA 1
ATOM 797 C C . VAL A 1 99 ? 24.026 13.863 -30.213 1.00 79.12 99 VAL A C 1
ATOM 799 O O . VAL A 1 99 ? 23.410 14.751 -30.796 1.00 79.12 99 VAL A O 1
ATOM 802 N N . GLY A 1 100 ? 23.766 13.570 -28.937 1.00 72.56 100 GLY A N 1
ATOM 803 C CA . GLY A 1 100 ? 22.804 14.309 -28.121 1.00 72.56 100 GLY A CA 1
ATOM 804 C C . GLY A 1 100 ? 21.387 14.341 -28.700 1.00 72.56 100 GLY A C 1
ATOM 805 O O . GLY A 1 100 ? 20.764 13.302 -28.910 1.00 72.56 100 GLY A O 1
ATOM 806 N N . ALA A 1 101 ? 20.860 15.553 -28.896 1.00 71.19 101 ALA A N 1
ATOM 807 C CA . ALA A 1 101 ? 19.481 15.801 -29.321 1.00 71.19 101 ALA A CA 1
ATOM 808 C C . ALA A 1 101 ? 19.209 15.512 -30.810 1.00 71.19 101 ALA A C 1
ATOM 810 O O . ALA A 1 101 ? 18.044 15.513 -31.208 1.00 71.19 101 ALA A O 1
ATOM 811 N N . ASP A 1 102 ? 20.255 15.262 -31.604 1.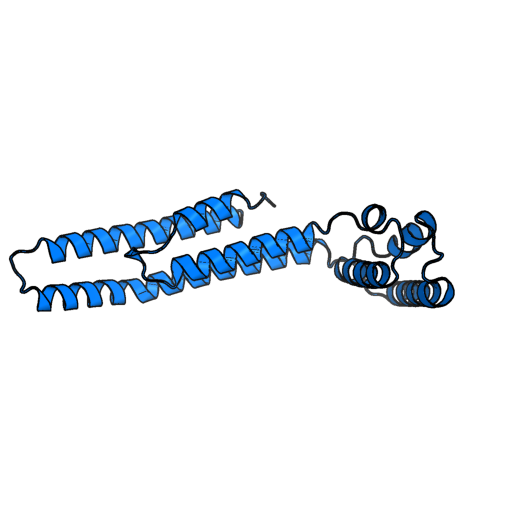00 78.62 102 ASP A N 1
ATOM 812 C CA . ASP A 1 102 ? 20.143 15.004 -33.045 1.00 78.62 102 ASP A CA 1
ATOM 813 C C . ASP A 1 102 ? 19.866 13.526 -33.379 1.00 78.62 102 ASP A C 1
ATOM 815 O O . ASP A 1 102 ? 19.684 13.199 -34.549 1.00 78.62 102 ASP A O 1
ATOM 819 N N . LEU A 1 103 ? 19.804 12.644 -32.371 1.00 80.06 103 LEU A N 1
ATOM 820 C CA . LEU A 1 103 ? 19.452 11.234 -32.558 1.00 80.06 103 LEU A CA 1
ATOM 821 C C . LEU A 1 103 ? 18.000 11.076 -33.022 1.00 80.06 103 LEU A C 1
ATOM 823 O O . LEU A 1 103 ? 17.076 11.637 -32.418 1.00 80.06 103 LEU A O 1
ATOM 827 N N . ASP A 1 104 ? 17.792 10.250 -34.044 1.00 81.56 104 ASP A N 1
ATOM 828 C CA . ASP A 1 104 ? 16.451 9.873 -34.480 1.00 81.56 104 ASP A CA 1
ATOM 829 C C . ASP A 1 104 ? 15.853 8.721 -33.646 1.00 81.56 104 ASP A C 1
ATOM 831 O O . ASP A 1 104 ? 16.493 8.111 -32.785 1.00 81.56 104 ASP A O 1
ATOM 835 N N . VAL A 1 105 ? 14.568 8.434 -33.876 1.00 80.38 105 VAL A N 1
ATOM 836 C CA . VAL A 1 105 ? 13.818 7.424 -33.113 1.00 80.38 105 VAL A CA 1
ATOM 837 C C . VAL A 1 105 ? 14.374 6.008 -33.317 1.00 80.38 105 VAL A C 1
ATOM 839 O O . VAL A 1 105 ? 14.367 5.215 -32.372 1.00 80.38 105 VAL A O 1
ATOM 842 N N . GLU A 1 106 ? 14.877 5.676 -34.509 1.00 83.50 106 GLU A N 1
ATOM 843 C CA . GLU A 1 106 ? 15.425 4.350 -34.819 1.00 83.50 106 GLU A CA 1
ATOM 844 C C . GLU A 1 106 ? 16.793 4.142 -34.157 1.00 83.50 106 GLU A C 1
ATOM 846 O O . GLU A 1 106 ? 17.064 3.077 -33.586 1.00 83.50 106 GLU A O 1
ATOM 851 N N . GLU A 1 107 ? 17.634 5.176 -34.166 1.00 83.38 107 GLU A N 1
ATOM 852 C CA . GLU A 1 107 ? 18.928 5.199 -33.491 1.00 83.38 107 GLU A CA 1
ATOM 853 C C . GLU A 1 107 ? 18.752 5.046 -31.978 1.00 83.38 107 GLU A C 1
ATOM 855 O O . GLU A 1 107 ? 19.382 4.189 -31.354 1.00 83.38 107 GLU A O 1
ATOM 860 N N . LEU A 1 108 ? 17.828 5.799 -31.380 1.00 82.38 108 LEU A N 1
ATOM 861 C CA . LEU A 1 108 ? 17.523 5.687 -29.954 1.00 82.38 108 LEU A CA 1
ATOM 862 C C . LEU A 1 108 ? 16.969 4.315 -29.583 1.00 82.38 108 LEU A C 1
ATOM 864 O O . LEU A 1 108 ? 17.353 3.763 -28.550 1.00 82.38 108 LEU A O 1
ATOM 868 N N . ASN A 1 109 ? 16.083 3.752 -30.408 1.00 83.88 109 ASN A N 1
ATOM 869 C CA . ASN A 1 109 ? 15.550 2.415 -30.178 1.00 83.88 109 ASN A CA 1
ATOM 870 C C . ASN A 1 109 ? 16.682 1.372 -30.181 1.00 83.88 109 ASN A C 1
ATOM 872 O O . ASN A 1 109 ? 16.775 0.541 -29.277 1.00 83.88 109 ASN A O 1
ATOM 876 N N . SER A 1 110 ? 17.610 1.485 -31.133 1.00 85.25 110 SER A N 1
ATOM 877 C CA . SER A 1 110 ? 18.789 0.619 -31.232 1.00 85.25 110 SER A CA 1
ATOM 878 C C . SER A 1 110 ? 19.713 0.733 -30.012 1.00 85.25 110 SER A C 1
ATOM 880 O O . SER A 1 110 ? 20.287 -0.268 -29.580 1.00 85.25 110 SER A O 1
ATOM 882 N N . LEU A 1 111 ? 19.823 1.927 -29.418 1.00 86.44 111 LEU A N 1
ATOM 883 C CA . LEU A 1 111 ? 20.607 2.171 -28.203 1.00 86.44 111 LEU A CA 1
ATOM 884 C C . LEU A 1 111 ? 19.985 1.547 -26.949 1.00 86.44 111 LEU A C 1
ATOM 886 O O . LEU A 1 111 ? 20.712 1.067 -26.081 1.00 86.44 111 LEU A O 1
ATOM 890 N N . VAL A 1 112 ? 18.655 1.544 -26.828 1.00 86.12 112 VAL A N 1
ATOM 891 C CA . VAL A 1 112 ? 17.979 1.031 -25.622 1.00 86.12 112 VAL A CA 1
ATOM 892 C C . VAL A 1 112 ? 17.678 -0.463 -25.685 1.00 86.12 112 VAL A C 1
ATOM 894 O O . VAL A 1 112 ? 17.551 -1.113 -24.647 1.00 86.12 112 VAL A O 1
ATOM 897 N N . GLN A 1 113 ? 17.587 -1.029 -26.890 1.00 85.50 113 GLN A N 1
ATOM 898 C CA . GLN A 1 113 ? 17.229 -2.426 -27.130 1.00 85.50 113 GLN A CA 1
ATOM 899 C C . GLN A 1 113 ? 18.080 -3.452 -26.360 1.00 85.50 113 GLN A C 1
ATOM 901 O O . GLN A 1 113 ? 17.509 -4.441 -25.886 1.00 85.50 113 GLN A O 1
ATOM 906 N N . PRO A 1 114 ? 19.396 -3.249 -26.148 1.00 85.62 114 PRO A N 1
ATOM 907 C CA . PRO A 1 114 ? 20.195 -4.158 -25.334 1.00 85.62 114 PRO A CA 1
ATOM 908 C C . PRO A 1 114 ? 19.795 -4.206 -23.853 1.00 85.62 114 PRO A C 1
ATOM 910 O O . PRO A 1 114 ? 20.161 -5.155 -23.166 1.00 85.62 114 PRO A O 1
ATOM 913 N N . PHE A 1 115 ? 19.047 -3.210 -23.370 1.00 85.00 115 PHE A N 1
ATOM 914 C CA . PHE A 1 115 ? 18.624 -3.069 -21.976 1.00 85.00 115 PHE A CA 1
ATOM 915 C C . PHE A 1 115 ? 17.134 -3.342 -21.770 1.00 85.00 115 PHE A C 1
ATOM 917 O O . PHE A 1 115 ? 16.637 -3.120 -20.674 1.00 85.00 115 PHE A O 1
ATOM 924 N N . LYS A 1 116 ? 16.404 -3.826 -22.785 1.00 78.94 116 LYS A N 1
ATOM 925 C CA . LYS A 1 116 ? 14.938 -4.019 -22.743 1.00 78.94 116 LYS A CA 1
ATOM 926 C C . LYS A 1 116 ? 14.421 -4.824 -21.531 1.00 78.94 116 LYS A C 1
ATOM 928 O O . LYS A 1 116 ? 13.274 -4.646 -21.114 1.00 78.94 116 LYS A O 1
ATOM 933 N N . ASP A 1 117 ? 15.278 -5.677 -20.972 1.00 76.06 117 ASP A N 1
ATOM 934 C CA . ASP A 1 117 ? 14.991 -6.549 -19.832 1.00 76.06 117 ASP A CA 1
ATOM 935 C C . ASP A 1 117 ? 15.580 -6.025 -18.500 1.00 76.06 117 ASP A C 1
ATOM 937 O O . ASP A 1 117 ? 15.338 -6.632 -17.463 1.00 76.06 117 ASP A O 1
ATOM 941 N N . ASP A 1 118 ? 16.316 -4.900 -18.499 1.00 78.69 118 ASP A N 1
ATOM 942 C CA . ASP A 1 118 ? 16.797 -4.194 -17.298 1.00 78.69 118 ASP A CA 1
ATOM 943 C C . ASP A 1 118 ? 15.973 -2.923 -17.065 1.00 78.69 118 ASP A C 1
ATOM 945 O O . ASP A 1 118 ? 16.232 -1.851 -17.625 1.00 78.69 118 ASP A O 1
ATOM 949 N N . TYR A 1 119 ? 14.982 -3.040 -16.184 1.00 78.94 119 TYR A N 1
ATOM 950 C CA . TYR A 1 119 ? 14.108 -1.924 -15.842 1.00 78.94 119 TYR A CA 1
ATOM 951 C C . TYR A 1 119 ? 14.861 -0.700 -15.308 1.00 78.94 119 TYR A C 1
ATOM 953 O O . TYR A 1 119 ? 14.556 0.429 -15.695 1.00 78.94 119 TYR A O 1
ATOM 961 N N . TYR A 1 120 ? 15.847 -0.900 -14.430 1.00 79.94 120 TYR A N 1
ATOM 962 C CA . TYR A 1 120 ? 16.544 0.209 -13.782 1.00 79.94 120 TYR A CA 1
ATOM 963 C C . TYR A 1 120 ? 17.373 1.000 -14.789 1.00 79.94 120 TYR A C 1
ATOM 965 O O . TYR A 1 120 ? 17.361 2.233 -14.767 1.00 79.94 120 TYR A O 1
ATOM 973 N N . THR A 1 121 ? 18.039 0.301 -15.705 1.00 84.31 121 THR A N 1
ATOM 974 C CA . THR A 1 121 ? 18.804 0.942 -16.776 1.00 84.31 121 THR A CA 1
ATOM 975 C C . THR A 1 121 ? 17.876 1.680 -17.740 1.00 8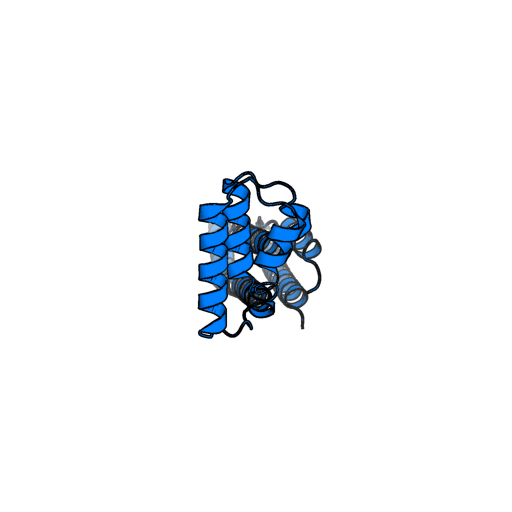4.31 121 THR A C 1
ATOM 977 O O . THR A 1 121 ? 18.117 2.854 -18.020 1.00 84.31 121 THR A O 1
ATOM 980 N N . LEU A 1 122 ? 16.763 1.074 -18.173 1.00 83.62 122 LEU A N 1
ATOM 981 C CA . LEU A 1 122 ? 15.778 1.760 -19.022 1.00 83.62 122 LEU A CA 1
ATOM 982 C C . LEU A 1 122 ? 15.180 2.998 -18.347 1.00 83.62 122 LEU A C 1
ATOM 984 O O . LEU A 1 122 ? 15.034 4.033 -18.994 1.00 83.62 122 LEU A O 1
ATOM 988 N N . LYS A 1 123 ? 14.878 2.929 -17.047 1.00 82.38 123 LYS A N 1
ATOM 989 C CA . LYS A 1 123 ? 14.381 4.070 -16.271 1.00 82.38 123 LYS A CA 1
ATOM 990 C C . LYS A 1 123 ? 15.385 5.223 -16.256 1.00 82.38 123 LYS A C 1
ATOM 992 O O . LYS A 1 123 ? 15.003 6.373 -16.474 1.00 82.38 123 LYS A O 1
ATOM 997 N N . ILE A 1 124 ? 16.666 4.931 -16.028 1.00 83.94 124 ILE A N 1
ATOM 998 C CA . ILE A 1 124 ? 17.730 5.943 -16.042 1.00 83.94 124 ILE A CA 1
ATOM 999 C C . ILE A 1 124 ? 17.885 6.540 -17.445 1.00 83.94 124 ILE A C 1
ATOM 1001 O O . ILE A 1 124 ? 17.875 7.764 -17.583 1.00 83.94 124 ILE A O 1
ATOM 1005 N N . LEU A 1 125 ? 17.964 5.702 -18.484 1.00 85.19 125 LEU A N 1
ATOM 1006 C CA . LEU A 1 125 ? 18.084 6.155 -19.872 1.00 85.19 125 LEU A CA 1
ATOM 1007 C C . LEU A 1 125 ? 16.898 7.037 -20.278 1.00 85.19 125 LEU A C 1
ATOM 1009 O O . LEU A 1 125 ? 17.108 8.112 -20.832 1.00 85.19 125 LEU A O 1
ATOM 1013 N N . ARG A 1 126 ? 15.667 6.671 -19.899 1.00 84.00 126 ARG A N 1
ATOM 1014 C CA . ARG A 1 126 ? 14.473 7.497 -20.128 1.00 84.00 126 ARG A CA 1
ATOM 1015 C C . ARG A 1 126 ? 14.613 8.892 -19.518 1.00 84.00 126 ARG A C 1
ATOM 1017 O O . ARG A 1 126 ? 14.281 9.880 -20.170 1.00 84.00 126 ARG A O 1
ATOM 1024 N N . VAL A 1 127 ? 15.096 8.990 -18.277 1.00 83.12 127 VAL A N 1
ATOM 1025 C CA . VAL A 1 127 ? 15.311 10.282 -17.598 1.00 83.12 127 VAL A CA 1
ATOM 1026 C C . VAL A 1 127 ? 16.383 11.107 -18.307 1.00 83.12 127 VAL A C 1
ATOM 1028 O O . VAL A 1 127 ? 16.208 12.314 -18.473 1.00 83.12 127 VAL A O 1
ATOM 1031 N N . ILE A 1 128 ? 17.480 10.475 -18.729 1.00 82.06 128 ILE A N 1
ATOM 1032 C CA . ILE A 1 128 ? 18.555 11.145 -19.468 1.00 82.06 128 ILE A CA 1
ATOM 1033 C C . ILE A 1 128 ? 18.017 11.684 -20.799 1.00 82.06 128 ILE A C 1
ATOM 1035 O O . ILE A 1 128 ? 18.215 12.860 -21.101 1.00 82.06 128 ILE A O 1
ATOM 1039 N N . PHE A 1 129 ? 17.265 10.878 -21.551 1.00 79.94 129 PHE A N 1
ATOM 1040 C CA . PHE A 1 129 ? 16.761 11.278 -22.869 1.00 79.94 129 PHE A CA 1
ATOM 1041 C C . PHE A 1 129 ? 15.716 12.390 -22.737 1.00 79.94 129 PHE A C 1
ATOM 1043 O O . PHE A 1 129 ? 15.724 13.340 -23.517 1.00 79.94 129 PHE A O 1
ATOM 1050 N N . ALA A 1 130 ? 14.868 12.334 -21.702 1.00 79.81 130 ALA A N 1
ATOM 1051 C CA . ALA A 1 130 ? 13.888 13.382 -21.415 1.00 79.81 130 ALA A CA 1
ATOM 1052 C C . ALA A 1 130 ? 14.554 14.726 -21.094 1.00 79.81 130 ALA A C 1
ATOM 1054 O O . ALA A 1 130 ? 14.091 15.768 -21.555 1.00 79.81 130 ALA A O 1
ATOM 1055 N N . LYS A 1 131 ? 15.668 14.714 -20.349 1.00 79.56 131 LYS A N 1
ATOM 1056 C CA . LYS A 1 131 ? 16.473 15.921 -20.102 1.00 79.56 131 LYS A CA 1
ATOM 1057 C C . LYS A 1 131 ? 17.134 16.453 -21.373 1.00 79.56 131 LYS A C 1
ATOM 1059 O O . LYS A 1 131 ? 17.248 17.664 -21.518 1.00 79.56 131 LYS A O 1
ATOM 1064 N N . GLY A 1 132 ? 17.529 15.564 -22.284 1.00 72.56 132 GLY A N 1
ATOM 1065 C CA . GLY A 1 132 ? 18.088 15.914 -23.591 1.00 72.56 132 GLY A CA 1
ATOM 1066 C C . GLY 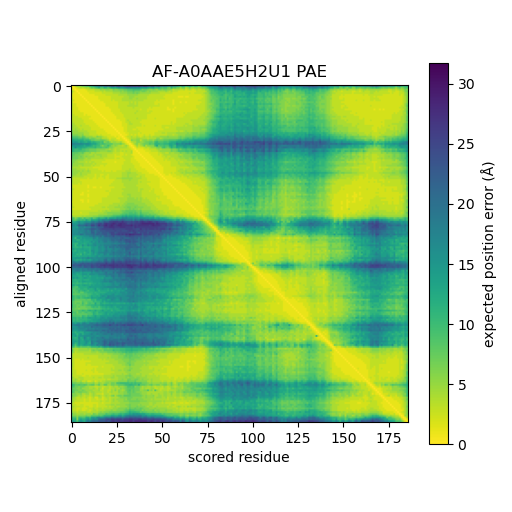A 1 132 ? 17.070 16.448 -24.607 1.00 72.56 132 GLY A C 1
ATOM 1067 O O . GLY A 1 132 ? 17.462 16.746 -25.727 1.00 72.56 132 GLY A O 1
ATOM 1068 N N . MET A 1 133 ? 15.783 16.565 -24.242 1.00 69.25 133 MET A N 1
ATOM 1069 C CA . MET A 1 133 ? 14.685 16.984 -25.131 1.00 69.25 133 MET A CA 1
ATOM 1070 C C . MET A 1 133 ? 14.576 16.161 -26.426 1.00 69.25 133 MET A C 1
ATOM 1072 O O . MET A 1 133 ? 14.117 16.656 -27.456 1.00 69.25 133 MET A O 1
ATOM 1076 N N . ILE A 1 134 ? 14.974 14.892 -26.368 1.00 73.88 134 ILE A N 1
ATOM 1077 C CA . ILE A 1 134 ? 14.963 14.006 -27.527 1.00 73.88 134 ILE A CA 1
ATOM 1078 C C . ILE A 1 134 ? 13.507 13.677 -27.910 1.00 73.88 134 ILE A C 1
ATOM 1080 O O . ILE A 1 134 ? 12.664 13.413 -27.048 1.00 73.88 134 ILE A O 1
ATOM 1084 N N . LYS A 1 135 ? 13.173 13.716 -29.204 1.00 75.75 135 LYS A N 1
ATOM 1085 C CA . LYS A 1 135 ? 11.820 13.388 -29.695 1.00 75.75 135 LYS A CA 1
ATOM 1086 C C . LYS A 1 135 ? 11.590 11.867 -29.690 1.00 75.75 135 LYS A C 1
ATOM 1088 O O . LYS A 1 135 ? 12.533 11.093 -29.738 1.00 75.75 135 LYS A O 1
ATOM 1093 N N . GLY A 1 136 ? 10.332 11.423 -29.600 1.00 73.69 136 GLY A N 1
ATOM 1094 C CA . GLY A 1 136 ? 9.974 9.994 -29.700 1.00 73.69 136 GLY A CA 1
ATOM 1095 C C . GLY A 1 136 ? 10.215 9.140 -28.443 1.00 73.69 136 GLY A C 1
ATOM 1096 O O . GLY A 1 136 ? 9.983 7.938 -28.465 1.00 73.69 136 GLY A O 1
ATOM 1097 N N . ILE A 1 137 ? 10.602 9.727 -27.303 1.00 75.12 137 ILE A N 1
ATOM 1098 C CA . ILE A 1 137 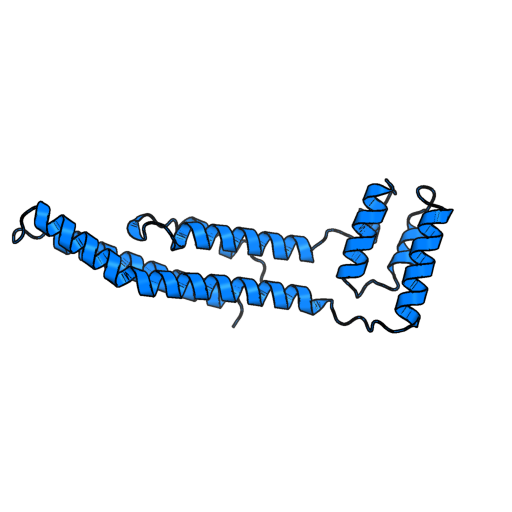? 10.872 8.985 -26.047 1.00 75.12 137 ILE A CA 1
ATOM 1099 C C . ILE A 1 137 ? 9.713 8.064 -25.637 1.00 75.12 137 ILE A C 1
ATOM 1101 O O . ILE A 1 137 ? 9.938 6.943 -25.185 1.00 75.12 137 ILE A O 1
ATOM 1105 N N . ASN A 1 138 ? 8.465 8.511 -25.790 1.00 75.50 138 ASN A N 1
ATOM 1106 C CA . ASN A 1 138 ? 7.304 7.692 -25.432 1.00 75.50 138 ASN A CA 1
ATOM 1107 C C . ASN A 1 138 ? 7.077 6.517 -26.398 1.00 75.50 138 ASN A C 1
ATOM 1109 O O . ASN A 1 138 ? 6.490 5.524 -25.984 1.00 75.50 138 ASN A O 1
ATOM 1113 N N . GLU A 1 139 ? 7.546 6.608 -27.643 1.00 78.00 139 GLU A N 1
ATOM 1114 C CA . GLU A 1 139 ? 7.472 5.526 -28.636 1.00 78.00 139 GLU A CA 1
ATOM 1115 C C . GLU A 1 139 ? 8.501 4.430 -28.325 1.00 78.00 139 GLU A C 1
ATOM 1117 O O . GLU A 1 139 ? 8.231 3.251 -28.527 1.00 78.00 139 GLU A O 1
ATOM 1122 N N . ILE A 1 140 ? 9.648 4.819 -27.756 1.00 75.38 140 ILE A N 1
ATOM 1123 C CA . ILE A 1 140 ? 10.776 3.929 -27.453 1.00 75.38 140 ILE A CA 1
ATOM 1124 C C . ILE A 1 140 ? 10.627 3.251 -26.085 1.00 75.38 140 ILE A C 1
ATOM 1126 O O . ILE A 1 140 ? 10.792 2.041 -25.957 1.00 75.38 140 ILE A O 1
ATOM 1130 N N . PHE A 1 141 ? 10.313 4.021 -25.039 1.00 71.75 141 PHE A N 1
ATOM 1131 C CA . PHE A 1 141 ? 10.217 3.493 -23.670 1.00 71.75 141 PHE A CA 1
ATOM 1132 C C . PHE A 1 141 ? 8.795 3.092 -23.269 1.00 71.75 141 PHE A C 1
ATOM 1134 O O . PHE A 1 141 ? 8.612 2.465 -22.224 1.00 71.75 141 PHE A O 1
ATOM 1141 N N . GLY A 1 142 ? 7.781 3.489 -24.043 1.00 69.75 142 GLY A N 1
ATOM 1142 C CA . GLY A 1 142 ? 6.382 3.348 -23.653 1.00 69.75 142 GLY A CA 1
ATOM 1143 C C . GLY A 1 142 ? 6.017 4.137 -22.386 1.00 69.75 142 GLY A C 1
ATOM 1144 O O . GLY A 1 142 ? 6.783 4.941 -21.834 1.00 69.75 142 GLY A O 1
ATOM 1145 N N . TYR A 1 143 ? 4.807 3.906 -21.881 1.00 65.12 143 TYR A N 1
ATOM 1146 C CA . TYR A 1 143 ? 4.437 4.345 -20.535 1.00 65.12 143 TYR A CA 1
ATOM 1147 C C . TYR A 1 143 ? 5.119 3.449 -19.504 1.00 65.12 143 TYR A C 1
ATOM 1149 O O . TYR A 1 143 ? 5.162 2.234 -19.678 1.00 65.12 143 TYR A O 1
ATOM 1157 N N . ASP A 1 144 ? 5.657 4.041 -18.435 1.00 69.31 144 ASP A N 1
ATOM 1158 C CA . ASP A 1 144 ? 6.291 3.264 -17.369 1.00 69.31 144 ASP A CA 1
ATOM 1159 C C . ASP A 1 144 ? 5.221 2.537 -16.549 1.00 69.31 144 ASP A C 1
ATOM 1161 O O . ASP A 1 144 ? 4.700 3.044 -15.553 1.00 69.31 144 ASP A O 1
ATOM 1165 N N . THR A 1 145 ? 4.844 1.348 -17.012 1.00 74.19 145 THR A N 1
ATOM 1166 C CA . THR A 1 145 ? 3.826 0.524 -16.365 1.00 74.19 145 THR A CA 1
ATOM 1167 C C . THR A 1 145 ? 4.285 0.041 -14.994 1.00 74.19 145 THR A C 1
ATOM 1169 O O . THR A 1 145 ? 3.443 -0.200 -14.136 1.00 74.19 145 THR A O 1
ATOM 1172 N N . ILE A 1 146 ? 5.596 -0.082 -14.762 1.00 78.00 146 ILE A N 1
ATOM 1173 C CA . ILE A 1 146 ? 6.164 -0.531 -13.488 1.00 78.00 146 ILE A CA 1
ATOM 1174 C C . ILE A 1 146 ? 6.109 0.603 -12.466 1.00 78.00 146 ILE A C 1
ATOM 1176 O O . ILE A 1 146 ? 5.483 0.423 -11.423 1.00 78.00 146 ILE A O 1
ATOM 1180 N N . ASP A 1 147 ? 6.651 1.789 -12.769 1.00 78.62 147 ASP A N 1
ATOM 1181 C CA . ASP A 1 147 ? 6.532 2.947 -11.870 1.00 78.62 147 ASP A CA 1
ATOM 1182 C C . ASP A 1 147 ? 5.063 3.327 -11.649 1.00 78.62 147 ASP A C 1
ATOM 1184 O O . ASP A 1 147 ? 4.694 3.721 -10.544 1.00 78.62 147 ASP A O 1
ATOM 1188 N N . SER A 1 148 ? 4.201 3.192 -12.664 1.00 81.94 148 SER A N 1
ATOM 1189 C CA . SER A 1 148 ? 2.764 3.421 -12.497 1.00 81.94 148 SER A CA 1
ATOM 1190 C C . SER A 1 148 ? 2.142 2.420 -11.520 1.00 81.94 148 SER A C 1
ATOM 1192 O O . SER A 1 148 ? 1.417 2.835 -10.619 1.00 81.94 148 SER A O 1
ATOM 1194 N N . ARG A 1 149 ? 2.431 1.116 -11.655 1.00 84.00 149 ARG A N 1
ATOM 1195 C CA . ARG A 1 149 ? 1.944 0.077 -10.725 1.00 84.00 149 ARG A CA 1
ATOM 1196 C C . ARG A 1 149 ? 2.462 0.319 -9.303 1.00 84.00 149 ARG A C 1
ATOM 1198 O O . ARG A 1 149 ? 1.685 0.236 -8.356 1.00 84.00 149 ARG A O 1
ATOM 1205 N N . ILE A 1 150 ? 3.737 0.681 -9.153 1.00 87.00 150 ILE A N 1
ATOM 1206 C CA . ILE A 1 150 ? 4.346 1.000 -7.852 1.00 87.00 150 ILE A CA 1
ATOM 1207 C C . ILE A 1 150 ? 3.685 2.231 -7.223 1.00 87.00 150 ILE A C 1
ATOM 1209 O O . ILE A 1 150 ? 3.325 2.185 -6.051 1.00 87.00 150 ILE A O 1
ATOM 1213 N N . LYS A 1 151 ? 3.448 3.301 -7.991 1.00 88.06 151 LYS A N 1
ATOM 1214 C CA . LYS A 1 151 ? 2.756 4.502 -7.494 1.00 88.06 151 LYS A CA 1
ATOM 1215 C C . LYS A 1 151 ? 1.351 4.196 -6.990 1.00 88.06 151 LYS A C 1
ATOM 1217 O O . LYS A 1 151 ? 0.984 4.676 -5.923 1.00 88.06 151 LYS A O 1
ATOM 1222 N N . VAL A 1 152 ? 0.592 3.373 -7.715 1.00 89.06 152 VAL A N 1
ATOM 1223 C CA . VAL A 1 152 ? -0.744 2.934 -7.277 1.00 89.06 152 VAL A CA 1
ATOM 1224 C C . VAL A 1 152 ? -0.660 2.179 -5.943 1.00 89.06 152 VAL A C 1
ATOM 1226 O O . VAL A 1 152 ? -1.478 2.406 -5.052 1.00 89.06 152 VAL A O 1
ATOM 1229 N N . LEU A 1 153 ? 0.349 1.320 -5.766 1.00 90.69 153 LEU A N 1
ATOM 1230 C CA . LEU A 1 153 ? 0.582 0.615 -4.502 1.00 90.69 153 LEU A CA 1
ATOM 1231 C C . LEU A 1 153 ? 1.015 1.553 -3.363 1.00 90.69 153 LEU A C 1
ATOM 1233 O O . LEU A 1 153 ? 0.550 1.388 -2.236 1.00 90.69 153 LEU A O 1
ATOM 1237 N N . ASP A 1 154 ? 1.840 2.565 -3.634 1.00 91.19 154 ASP A N 1
ATOM 1238 C CA . ASP A 1 154 ? 2.219 3.575 -2.637 1.00 91.19 154 ASP A CA 1
ATOM 1239 C C . ASP A 1 154 ? 1.018 4.435 -2.207 1.00 91.19 154 ASP A C 1
ATOM 1241 O O . ASP A 1 154 ? 0.843 4.729 -1.022 1.00 91.19 154 ASP A O 1
ATOM 1245 N N . GLU A 1 155 ? 0.156 4.824 -3.149 1.00 91.62 155 GLU A N 1
ATOM 1246 C CA . GLU A 1 155 ? -1.093 5.539 -2.864 1.00 91.62 155 GLU A CA 1
ATOM 1247 C C . GLU A 1 155 ? -2.061 4.688 -2.036 1.00 91.62 155 GLU A C 1
ATOM 1249 O O . GLU A 1 155 ? -2.666 5.188 -1.079 1.00 91.62 155 GLU A O 1
ATOM 1254 N N . LEU A 1 156 ? -2.158 3.389 -2.336 1.00 92.44 156 LEU A N 1
ATOM 1255 C CA . LEU A 1 156 ? -2.901 2.445 -1.508 1.00 92.44 156 LEU A CA 1
ATOM 1256 C C . LEU A 1 156 ? -2.312 2.375 -0.093 1.00 92.44 156 LEU A C 1
ATOM 1258 O O . LEU A 1 156 ? -3.063 2.467 0.876 1.00 92.44 156 LEU A O 1
ATOM 1262 N N . GLY A 1 157 ? -0.989 2.253 0.043 1.00 92.69 157 GLY A N 1
ATOM 1263 C CA . GLY A 1 157 ? -0.311 2.197 1.340 1.00 92.69 157 GLY A CA 1
ATOM 1264 C C . GLY A 1 157 ? -0.564 3.437 2.193 1.00 92.69 157 GLY A C 1
ATOM 1265 O O . GLY A 1 157 ? -0.860 3.321 3.384 1.00 92.69 157 GLY A O 1
ATOM 1266 N N . ARG A 1 158 ? -0.556 4.629 1.584 1.00 92.31 158 ARG A N 1
ATOM 1267 C CA . ARG A 1 158 ? -0.956 5.875 2.262 1.00 92.31 158 ARG A CA 1
ATOM 1268 C C . ARG A 1 158 ? -2.420 5.850 2.687 1.00 92.31 158 ARG A C 1
ATOM 1270 O O . ARG A 1 158 ? -2.726 6.207 3.821 1.00 92.31 158 ARG A O 1
ATOM 1277 N N . THR A 1 159 ? -3.309 5.398 1.804 1.00 91.62 159 THR A N 1
ATOM 1278 C CA . THR A 1 159 ? -4.751 5.306 2.079 1.00 91.62 159 THR A CA 1
ATOM 1279 C C . THR A 1 159 ? -5.034 4.355 3.243 1.00 91.62 159 THR A C 1
ATOM 1281 O O . THR A 1 159 ? -5.771 4.713 4.158 1.00 91.62 159 THR A O 1
ATOM 1284 N N . ILE A 1 160 ? -4.404 3.177 3.252 1.00 91.69 160 ILE A N 1
ATOM 1285 C CA . ILE A 1 160 ? -4.491 2.205 4.348 1.00 91.69 160 ILE A CA 1
ATOM 1286 C C . ILE A 1 160 ? -3.923 2.803 5.628 1.00 91.69 160 ILE A C 1
ATOM 1288 O O . ILE A 1 160 ? -4.591 2.754 6.652 1.00 91.69 160 ILE A O 1
ATOM 1292 N N . SER A 1 161 ? -2.747 3.430 5.575 1.00 90.50 161 SER A N 1
ATOM 1293 C CA . SER A 1 161 ? -2.139 4.044 6.760 1.00 90.50 161 SER A CA 1
ATOM 1294 C C . SER A 1 161 ? -3.056 5.103 7.370 1.00 90.50 161 SER A C 1
ATOM 1296 O O . SER A 1 161 ? -3.282 5.100 8.572 1.00 90.50 161 SER A O 1
ATOM 1298 N N . HIS A 1 162 ? -3.640 5.986 6.557 1.00 89.62 162 HIS A N 1
ATOM 1299 C CA . HIS A 1 162 ? -4.576 7.002 7.043 1.00 89.62 162 HIS A CA 1
ATOM 1300 C C . HIS A 1 162 ? -5.870 6.405 7.596 1.00 89.62 162 HIS A C 1
ATOM 1302 O O . HIS A 1 162 ? -6.345 6.847 8.641 1.00 89.62 162 HIS A O 1
ATOM 1308 N N . ALA A 1 163 ? -6.435 5.399 6.927 1.00 88.50 163 ALA A N 1
ATOM 1309 C CA . ALA A 1 163 ? -7.664 4.765 7.381 1.00 88.50 163 ALA A CA 1
ATOM 1310 C C . ALA A 1 163 ? -7.454 3.928 8.652 1.00 88.50 163 ALA A C 1
ATOM 1312 O O . ALA A 1 163 ? -8.330 3.909 9.511 1.00 88.50 163 ALA A O 1
ATOM 1313 N N . PHE A 1 164 ? -6.318 3.236 8.771 1.00 88.56 164 PHE A N 1
ATOM 1314 C CA . PHE A 1 164 ? -6.088 2.240 9.814 1.00 88.56 164 PHE A CA 1
ATOM 1315 C C . PHE A 1 164 ? -5.286 2.763 11.007 1.00 88.56 164 PHE A C 1
ATOM 1317 O O . PHE A 1 164 ? -5.426 2.175 12.067 1.00 88.56 164 PHE A O 1
ATOM 1324 N N . PHE A 1 165 ? -4.491 3.839 10.911 1.00 81.25 165 PHE A N 1
ATOM 1325 C CA . PHE A 1 165 ? -3.844 4.446 12.095 1.00 81.25 165 PHE A CA 1
ATOM 1326 C C . PHE A 1 165 ? -4.740 5.442 12.846 1.00 81.25 165 PHE A C 1
ATOM 1328 O O . PHE A 1 165 ? -4.425 5.818 13.975 1.00 81.25 165 PHE A O 1
ATOM 1335 N N . GLY A 1 166 ? -5.826 5.905 12.223 1.00 78.81 166 GLY A N 1
ATOM 1336 C CA . GLY A 1 166 ? -6.751 6.864 12.824 1.00 78.81 166 GLY A CA 1
ATOM 1337 C C . GLY A 1 166 ? -7.634 6.271 13.927 1.00 78.81 166 GLY A C 1
ATOM 1338 O O . GLY A 1 166 ? -7.505 5.113 14.319 1.00 78.81 166 GLY A O 1
ATOM 1339 N N . ASP A 1 167 ? -8.584 7.071 14.413 1.00 84.38 167 ASP A N 1
ATOM 1340 C CA . ASP A 1 167 ? -9.654 6.563 15.275 1.00 84.38 167 ASP A CA 1
ATOM 1341 C C . ASP A 1 167 ? -10.468 5.515 14.506 1.00 84.38 167 ASP A C 1
ATOM 1343 O O . ASP A 1 167 ? -11.093 5.825 13.489 1.00 84.38 167 ASP A O 1
ATOM 1347 N N . ILE A 1 168 ? -10.446 4.273 14.985 1.00 85.19 168 ILE A N 1
ATOM 1348 C CA . ILE A 1 168 ? -11.029 3.119 14.297 1.00 85.19 168 ILE A CA 1
ATOM 1349 C C . ILE A 1 168 ? -12.536 3.290 14.030 1.00 85.19 168 ILE A C 1
ATOM 1351 O O . ILE A 1 168 ? -13.033 2.835 13.000 1.00 85.19 168 ILE A O 1
ATOM 1355 N N . GLU A 1 169 ? -13.264 4.022 14.883 1.00 83.19 169 GLU A N 1
ATOM 1356 C CA . GLU A 1 169 ? -14.679 4.356 14.651 1.00 83.19 169 GLU A CA 1
ATOM 1357 C C . GLU A 1 169 ? -14.873 5.203 13.386 1.00 83.19 169 GLU A C 1
ATOM 1359 O O . GLU A 1 169 ? -15.802 4.984 12.602 1.00 83.19 169 GLU A O 1
ATOM 1364 N N . ASN A 1 170 ? -13.945 6.128 13.152 1.00 84.19 170 ASN A N 1
ATOM 1365 C CA . ASN A 1 170 ? -13.976 7.092 12.059 1.00 84.19 170 ASN A CA 1
ATOM 1366 C C . ASN A 1 170 ? -13.160 6.637 10.839 1.00 84.19 170 ASN A C 1
ATOM 1368 O O . ASN A 1 170 ? -13.074 7.358 9.845 1.00 84.19 170 ASN A O 1
ATOM 1372 N N . ALA A 1 171 ? -12.589 5.431 10.882 1.00 88.00 171 ALA A N 1
ATOM 1373 C CA . ALA A 1 171 ? -11.801 4.872 9.793 1.00 88.00 171 ALA A CA 1
ATOM 1374 C C . ALA A 1 171 ? -12.605 4.816 8.482 1.00 88.00 171 ALA A C 1
ATOM 1376 O O . ALA A 1 171 ? -13.671 4.187 8.416 1.00 88.00 171 ALA A O 1
ATOM 1377 N N . ASN A 1 172 ? -12.074 5.438 7.424 1.00 86.94 172 ASN A N 1
ATOM 1378 C CA . ASN A 1 172 ? -12.685 5.474 6.094 1.00 86.94 172 ASN A CA 1
ATOM 1379 C C . ASN A 1 172 ? -12.345 4.212 5.282 1.00 86.94 172 ASN A C 1
ATOM 1381 O O . ASN A 1 172 ? -11.560 4.232 4.332 1.00 86.94 172 ASN A O 1
ATOM 1385 N N . THR A 1 173 ? -12.944 3.087 5.664 1.00 89.19 173 THR A N 1
ATOM 1386 C CA . THR A 1 173 ? -12.699 1.782 5.028 1.00 89.19 173 THR A CA 1
ATOM 138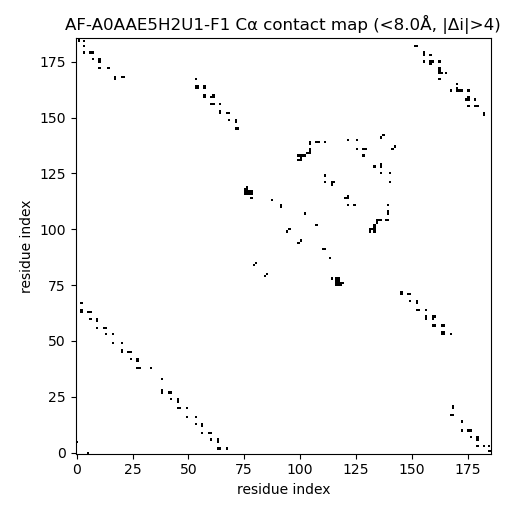7 C C . THR A 1 173 ? -13.280 1.684 3.614 1.00 89.19 173 THR A C 1
ATOM 1389 O O . THR A 1 173 ? -12.797 0.893 2.803 1.00 89.19 173 THR A O 1
ATOM 1392 N N . LEU A 1 174 ? -14.250 2.541 3.270 1.00 87.75 174 LEU A N 1
ATOM 1393 C CA . LEU A 1 174 ? -14.792 2.650 1.915 1.00 87.75 174 LEU A CA 1
ATOM 1394 C C . LEU A 1 174 ? -13.732 3.149 0.926 1.00 87.75 174 LEU A C 1
ATOM 1396 O O . LEU A 1 174 ? -13.586 2.577 -0.151 1.00 87.75 174 LEU A O 1
ATOM 1400 N N . GLN A 1 175 ? -12.959 4.172 1.299 1.00 87.62 175 GLN A N 1
ATOM 1401 C CA . GLN A 1 175 ? -11.882 4.688 0.451 1.00 87.62 175 GLN A CA 1
ATOM 1402 C C . GLN A 1 175 ? -10.808 3.623 0.191 1.00 87.62 175 GLN A C 1
ATOM 1404 O O . GLN A 1 175 ? -10.346 3.489 -0.941 1.00 87.62 175 GLN A O 1
ATOM 1409 N N . VAL A 1 176 ? -10.475 2.813 1.203 1.00 89.12 176 VAL A N 1
ATOM 1410 C CA . VAL A 1 176 ? -9.571 1.660 1.046 1.00 89.12 176 VAL A CA 1
ATOM 1411 C C . VAL A 1 176 ? -10.164 0.635 0.077 1.00 89.12 176 VAL A C 1
ATOM 1413 O O . VAL A 1 176 ? -9.480 0.194 -0.841 1.00 89.12 176 VAL A O 1
ATOM 1416 N N . SER A 1 177 ? -11.448 0.291 0.224 1.00 89.12 177 SER A N 1
ATOM 1417 C CA . SER A 1 177 ? -12.124 -0.648 -0.680 1.00 89.12 177 SER A CA 1
ATOM 1418 C C . SER A 1 177 ? -12.139 -0.162 -2.131 1.00 89.12 177 SER A C 1
ATOM 1420 O O . SER A 1 177 ? -11.969 -0.965 -3.046 1.00 89.12 177 SER A O 1
ATOM 1422 N N . ILE A 1 178 ? -12.354 1.137 -2.349 1.00 86.19 178 ILE A N 1
ATOM 1423 C CA . ILE A 1 178 ? -12.328 1.748 -3.680 1.00 86.19 178 ILE A CA 1
ATOM 1424 C C . ILE A 1 178 ? -10.913 1.667 -4.258 1.00 86.19 178 ILE A C 1
ATOM 1426 O O . ILE A 1 178 ? -10.745 1.173 -5.370 1.00 86.19 178 ILE A O 1
ATOM 1430 N N . ALA A 1 179 ? -9.897 2.080 -3.494 1.00 86.88 179 ALA A N 1
ATOM 1431 C CA . ALA A 1 179 ? -8.500 2.024 -3.920 1.00 86.88 179 ALA A CA 1
ATOM 1432 C C . ALA A 1 179 ? -8.065 0.592 -4.282 1.00 86.88 179 ALA A C 1
ATOM 1434 O O . ALA A 1 179 ? -7.438 0.383 -5.317 1.00 86.88 179 ALA A O 1
ATOM 1435 N N . LEU A 1 180 ? -8.479 -0.411 -3.499 1.00 87.88 180 LEU A N 1
ATOM 1436 C CA . LEU A 1 180 ? -8.205 -1.825 -3.780 1.00 87.88 180 LEU A CA 1
ATOM 1437 C C . LEU A 1 180 ? -8.796 -2.311 -5.109 1.00 87.88 180 LEU A C 1
ATOM 1439 O O . LEU A 1 180 ? -8.217 -3.185 -5.755 1.00 87.88 180 LEU A O 1
ATOM 1443 N N . ASN A 1 181 ? -9.937 -1.767 -5.535 1.00 84.56 181 ASN A N 1
ATOM 1444 C CA . ASN A 1 181 ? -10.563 -2.154 -6.798 1.00 84.56 181 ASN A CA 1
ATOM 1445 C C . ASN A 1 181 ? -9.805 -1.624 -8.021 1.00 84.56 181 ASN A C 1
ATOM 1447 O O . ASN A 1 181 ? -9.830 -2.284 -9.058 1.00 84.56 181 ASN A O 1
ATOM 1451 N N . TYR A 1 182 ? -9.099 -0.497 -7.886 1.00 79.62 182 TYR A N 1
ATOM 1452 C CA . TYR A 1 182 ? -8.282 0.092 -8.954 1.00 79.62 182 TYR A CA 1
ATOM 1453 C C . TYR A 1 182 ? -6.944 -0.612 -9.173 1.00 79.62 182 TYR A C 1
ATOM 1455 O O . TYR A 1 182 ? -6.276 -0.370 -10.177 1.00 79.62 182 TYR A O 1
ATOM 1463 N N . ILE A 1 183 ? -6.552 -1.507 -8.268 1.00 79.44 183 ILE A N 1
ATOM 1464 C CA . ILE A 1 183 ? -5.352 -2.311 -8.451 1.00 79.44 183 ILE A CA 1
ATOM 1465 C C . ILE A 1 183 ? -5.681 -3.438 -9.430 1.00 79.44 183 ILE A C 1
ATOM 1467 O O . ILE A 1 183 ? -6.542 -4.290 -9.162 1.00 79.44 183 ILE A O 1
ATOM 1471 N N . SER A 1 184 ? -4.999 -3.421 -10.575 1.00 66.25 184 SER A N 1
ATOM 1472 C CA . SER A 1 184 ? -5.030 -4.503 -11.556 1.00 66.25 184 SER A CA 1
ATOM 1473 C C . SER A 1 184 ? -4.561 -5.803 -10.906 1.00 66.25 184 SER A C 1
ATOM 1475 O O . SER A 1 184 ? -3.642 -5.784 -10.084 1.00 66.25 184 SER A O 1
ATOM 1477 N N . GLU A 1 185 ? -5.190 -6.922 -11.261 1.00 59.09 185 GLU A N 1
ATOM 1478 C CA . GLU A 1 185 ? -4.641 -8.243 -10.949 1.00 59.09 185 GLU A CA 1
ATOM 1479 C C . GLU A 1 185 ? -3.314 -8.376 -11.701 1.00 59.09 185 GLU A C 1
ATOM 1481 O O . GLU A 1 185 ? -3.279 -8.262 -12.925 1.00 59.09 185 GLU A O 1
ATOM 1486 N N . VAL A 1 186 ? -2.224 -8.477 -10.948 1.00 48.97 186 VAL A N 1
ATOM 1487 C CA . VAL A 1 186 ? -0.910 -8.904 -11.432 1.00 48.97 186 VAL A CA 1
ATOM 1488 C C . VAL A 1 186 ? -0.842 -10.408 -11.263 1.00 48.97 186 VAL A C 1
ATOM 1490 O O . VAL A 1 186 ? -1.198 -10.874 -10.154 1.00 48.97 186 VAL A O 1
#

Foldseek 3Di:
DFLLVVLVVLLVVLVVLLVVLVVQLVCLVPDPPDDPVVSVVSNVVSLVVCLVVLVVSLVSNLVSLVVVLVVLQVQQQPDDCDPVNVVLLVVLVVCCVVCQQVDDQVRVLVSCVSRPSHPVSLVVVLVSNVVSVHPCSCVRSPPPPSVVLNVLSVVLSVLSCVQRVDRSNPRPSVVNVVSSVPRDGD